Protein AF-0000000080309318 (afdb_homodimer)

Organism: NCBI:txid927083

Solvent-accessible surface area (backbone atoms only — not comparable to full-atom values): 14283 Å² total; per-residue (Å²): 117,85,48,35,71,31,35,45,40,39,73,38,77,46,60,67,62,49,49,49,42,40,40,73,42,70,56,30,40,82,71,44,83,46,74,60,88,92,46,60,55,35,27,30,22,44,81,79,32,85,70,39,32,44,27,48,36,65,71,30,72,90,79,30,56,63,71,58,20,52,52,51,52,50,37,26,52,70,42,60,59,57,60,30,33,32,34,30,80,49,49,64,62,51,48,54,54,23,44,76,60,66,52,59,63,80,36,68,76,41,80,53,97,89,41,41,33,32,27,32,50,51,98,39,21,51,48,36,37,39,33,39,50,116,114,86,47,37,72,31,36,44,40,38,73,37,78,45,59,68,62,49,49,50,42,40,39,72,41,72,56,29,38,81,72,44,82,45,71,60,88,94,42,60,54,34,27,30,22,42,81,77,31,83,70,38,32,44,27,47,34,64,71,30,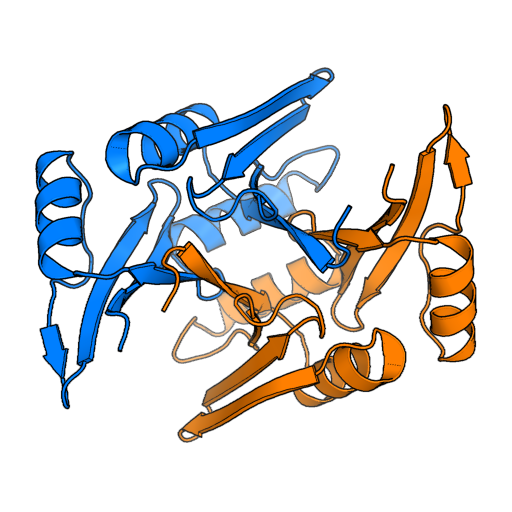72,89,79,29,55,64,72,57,20,52,53,50,52,50,38,28,52,69,43,59,57,57,60,31,34,32,33,31,78,47,47,64,61,51,47,54,53,23,44,75,60,66,52,59,62,80,36,69,76,41,80,55,98,89,39,40,33,33,28,32,48,50,97,39,22,51,49,38,38,40,34,39,52,117

Secondary structure (DSSP, 8-state):
---EEEEEEEE-S-HHHHHHIIIIII--EEEEEEEETTEEEEEEE-TT-TT-EEEEE---TTTS-HHHHHHHHHHHHTT-SPPEEEEES-HHHHHHHHHHTTPPEEEEEEEETTEEEEEEE-TTS-EEEEEE--/---EEEEEEEE-S-HHHHHHIIIIII--EEEEEEEETTEEEEEEE-TT-TT-EEEEE---TTTS-HHHHHHHHHHHHTT-SPPEEEEES-HHHHHHHHHHTTPPEEEEEEEETTEEEEEEE-TTS-EEEEEE--

pLDDT: mean 95.99, std 5.32, range [56.5, 98.88]

Structure (mmCIF, N/CA/C/O backbone):
data_AF-0000000080309318-model_v1
#
loop_
_entity.id
_entity.type
_entity.pdbx_description
1 polymer 'Lactoylglutathione lyase'
#
loop_
_atom_site.group_PDB
_atom_site.id
_atom_site.type_symbol
_atom_site.label_atom_id
_atom_site.label_alt_id
_atom_site.label_comp_id
_atom_site.label_asym_id
_atom_site.label_entity_id
_atom_site.label_seq_id
_atom_site.pdbx_PDB_ins_code
_atom_site.Cartn_x
_atom_site.Cartn_y
_atom_site.Cartn_z
_atom_site.occupancy
_atom_site.B_iso_or_equiv
_atom_site.auth_seq_id
_atom_site.auth_comp_id
_atom_site.auth_asym_id
_atom_site.auth_atom_id
_atom_site.pdbx_PDB_model_num
ATOM 1 N N . MET A 1 1 ? 14.172 -14.273 9.93 1 56.5 1 MET A N 1
ATOM 2 C CA . MET A 1 1 ? 13.547 -13.047 9.453 1 56.5 1 MET A CA 1
ATOM 3 C C . MET A 1 1 ? 12.078 -13.273 9.117 1 56.5 1 MET A C 1
ATOM 5 O O . MET A 1 1 ? 11.688 -14.383 8.742 1 56.5 1 MET A O 1
ATOM 9 N N . SER A 1 2 ? 11.102 -12.469 9.656 1 76.12 2 SER A N 1
ATOM 10 C CA . SER A 1 2 ? 9.664 -12.719 9.617 1 76.12 2 SER A CA 1
ATOM 11 C C . SER A 1 2 ? 9.109 -12.523 8.211 1 76.12 2 SER A C 1
ATOM 13 O O . SER A 1 2 ? 9.508 -11.594 7.5 1 76.12 2 SER A O 1
ATOM 15 N N . GLN A 1 3 ? 8.438 -13.539 7.719 1 90.31 3 GLN A N 1
ATOM 16 C CA . GLN A 1 3 ? 7.797 -13.508 6.41 1 90.31 3 GLN A CA 1
ATOM 17 C C . GLN A 1 3 ? 6.582 -12.586 6.418 1 90.31 3 GLN A C 1
ATOM 19 O O . GLN A 1 3 ? 5.984 -12.352 7.469 1 90.31 3 GLN A O 1
ATOM 24 N N . GLY A 1 4 ? 6.27 -12.023 5.285 1 96.69 4 GLY A N 1
ATOM 25 C CA . GLY A 1 4 ? 5.113 -11.156 5.129 1 96.69 4 GLY A CA 1
ATOM 26 C C . GLY A 1 4 ? 5.344 -10.031 4.141 1 96.69 4 GLY A C 1
ATOM 27 O O . GLY A 1 4 ? 6.352 -10.016 3.426 1 96.69 4 GLY A O 1
ATOM 28 N N . VAL A 1 5 ? 4.387 -9.156 4.062 1 98.12 5 VAL A N 1
ATOM 29 C CA . VAL A 1 5 ? 4.492 -7.961 3.23 1 98.12 5 VAL A CA 1
ATOM 30 C C . VAL A 1 5 ? 5.547 -7.02 3.809 1 98.12 5 VAL A C 1
ATOM 32 O O . VAL A 1 5 ? 5.434 -6.578 4.957 1 98.12 5 VAL A O 1
ATOM 35 N N . GLN A 1 6 ? 6.531 -6.762 3.012 1 97.94 6 GLN A N 1
ATOM 36 C CA . GLN A 1 6 ? 7.641 -5.969 3.533 1 97.94 6 GLN A CA 1
ATOM 37 C C . GLN A 1 6 ? 7.594 -4.543 2.996 1 97.94 6 GLN A C 1
ATOM 39 O O . GLN A 1 6 ? 7.91 -3.592 3.717 1 97.94 6 GLN A O 1
ATOM 44 N N . VAL A 1 7 ? 7.25 -4.391 1.713 1 98.5 7 VAL A N 1
ATOM 45 C CA . VAL A 1 7 ? 7.211 -3.062 1.106 1 98.5 7 VAL A CA 1
ATOM 46 C C . VAL A 1 7 ? 5.902 -2.881 0.344 1 98.5 7 VAL A C 1
ATOM 48 O O . VAL A 1 7 ? 5.496 -3.756 -0.425 1 98.5 7 VAL A O 1
ATOM 51 N N . ILE A 1 8 ? 5.277 -1.826 0.575 1 98.75 8 ILE A N 1
ATOM 52 C CA . ILE A 1 8 ? 4.199 -1.332 -0.271 1 98.75 8 ILE A CA 1
ATOM 53 C C . ILE A 1 8 ? 4.57 0.034 -0.842 1 98.75 8 ILE A C 1
ATOM 55 O O . ILE A 1 8 ? 4.965 0.937 -0.1 1 98.75 8 ILE A O 1
ATOM 59 N N . GLY A 1 9 ? 4.488 0.165 -2.074 1 98.69 9 GLY A N 1
ATOM 60 C CA . GLY A 1 9 ? 4.844 1.42 -2.717 1 98.69 9 GLY A CA 1
ATOM 61 C C . GLY A 1 9 ? 3.689 2.4 -2.795 1 98.69 9 GLY A C 1
ATOM 62 O O . GLY A 1 9 ? 2.543 2 -3.012 1 98.69 9 GLY A O 1
ATOM 63 N N . LEU A 1 10 ? 4.012 3.652 -2.723 1 98.69 10 LEU A N 1
ATOM 64 C CA . LEU A 1 10 ? 3.154 4.789 -3.045 1 98.69 10 LEU A CA 1
ATOM 65 C C . LEU A 1 10 ? 3.748 5.613 -4.184 1 98.69 10 LEU A C 1
ATOM 67 O O . LEU A 1 10 ? 4.961 5.836 -4.227 1 98.69 10 LEU A O 1
ATOM 71 N N . TYR A 1 11 ? 2.889 6.051 -5.043 1 98.81 11 TYR A N 1
ATOM 72 C CA . TYR A 1 11 ? 3.348 7.066 -5.984 1 98.81 11 TYR A CA 1
ATOM 73 C C . TYR A 1 11 ? 3.342 8.445 -5.34 1 98.81 11 TYR A C 1
ATOM 75 O O . TYR A 1 11 ? 2.395 8.812 -4.641 1 98.81 11 TYR A O 1
ATOM 83 N N . VAL A 1 12 ? 4.359 9.164 -5.59 1 98.75 12 VAL A N 1
ATOM 84 C CA . VAL A 1 12 ? 4.492 10.547 -5.141 1 98.75 12 VAL A CA 1
ATOM 85 C C . VAL A 1 12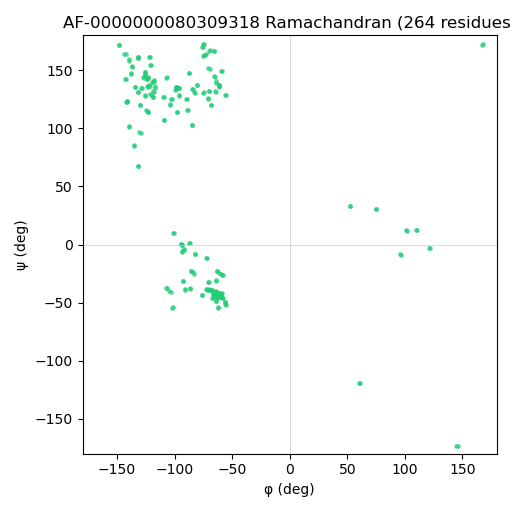 ? 4.945 11.422 -6.305 1 98.75 12 VAL A C 1
ATOM 87 O O . VAL A 1 12 ? 5.449 10.922 -7.312 1 98.75 12 VAL A O 1
ATOM 90 N N . HIS A 1 13 ? 4.742 12.727 -6.152 1 97.88 13 HIS A N 1
ATOM 91 C CA . HIS A 1 13 ? 5.133 13.688 -7.18 1 97.88 13 HIS A CA 1
ATOM 92 C C . HIS A 1 13 ? 6.637 13.914 -7.172 1 97.88 13 HIS A C 1
ATOM 94 O O . HIS A 1 13 ? 7.266 13.977 -8.234 1 97.88 13 HIS A O 1
ATOM 100 N N . ASP A 1 14 ? 7.215 14.055 -6.055 1 98.25 14 ASP A N 1
ATOM 101 C CA . ASP A 1 14 ? 8.625 14.359 -5.816 1 98.25 14 ASP A CA 1
ATOM 102 C C . ASP A 1 14 ? 9.156 13.586 -4.613 1 98.25 14 ASP A C 1
ATOM 104 O O . ASP A 1 14 ? 8.656 13.742 -3.496 1 98.25 14 ASP A O 1
ATOM 108 N N . GLN A 1 15 ? 10.234 12.781 -4.816 1 98.62 15 GLN A N 1
ATOM 109 C CA . GLN A 1 15 ? 10.711 11.883 -3.768 1 98.62 15 GLN A CA 1
ATOM 110 C C . GLN A 1 15 ? 11.352 12.664 -2.621 1 98.62 15 GLN A C 1
ATOM 112 O O . GLN A 1 15 ? 11.172 12.312 -1.452 1 98.62 15 GLN A O 1
ATOM 117 N N . ASP A 1 16 ? 12.078 13.703 -2.951 1 98.69 16 ASP A N 1
ATOM 118 C CA . ASP A 1 16 ? 12.711 14.492 -1.896 1 98.69 16 ASP A CA 1
ATOM 119 C C . ASP A 1 16 ? 11.672 15.188 -1.029 1 98.69 16 ASP A C 1
ATOM 121 O O . ASP A 1 16 ? 11.805 15.234 0.196 1 98.69 16 ASP A O 1
ATOM 125 N N . GLU A 1 17 ? 10.703 15.766 -1.643 1 98.69 17 GLU A N 1
ATOM 126 C CA . GLU A 1 17 ? 9.609 16.406 -0.91 1 98.69 17 GLU A CA 1
ATOM 127 C C . GLU A 1 17 ? 8.875 15.391 -0.026 1 98.69 17 GLU A C 1
ATOM 129 O O . GLU A 1 17 ? 8.586 15.68 1.137 1 98.69 17 GLU A O 1
ATOM 134 N N . ALA A 1 18 ? 8.586 14.234 -0.587 1 98.81 18 A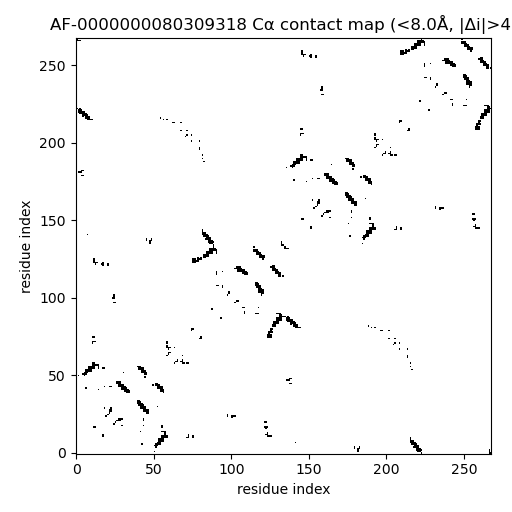LA A N 1
ATOM 135 C CA . ALA A 1 18 ? 7.91 13.188 0.171 1 98.81 18 ALA A CA 1
ATOM 136 C C . ALA A 1 18 ? 8.758 12.727 1.35 1 98.81 18 ALA A C 1
ATOM 138 O O . ALA A 1 18 ? 8.25 12.531 2.455 1 98.81 18 ALA A O 1
ATOM 139 N N . LEU A 1 19 ? 10.031 12.531 1.062 1 98.88 19 LEU A N 1
ATOM 140 C CA . LEU A 1 19 ? 10.953 12.117 2.117 1 98.88 19 LEU A CA 1
ATOM 141 C C . LEU A 1 19 ? 10.93 13.109 3.279 1 98.88 19 LEU A C 1
ATOM 143 O O . LEU A 1 19 ? 10.805 12.711 4.438 1 98.88 19 LEU A O 1
ATOM 147 N N . ALA A 1 20 ? 11.047 14.352 2.979 1 98.81 20 ALA A N 1
ATOM 148 C CA . ALA A 1 20 ? 11.016 15.391 4 1 98.81 20 ALA A CA 1
ATOM 149 C C . ALA A 1 20 ? 9.703 15.367 4.77 1 98.81 20 ALA A C 1
ATOM 151 O O . ALA A 1 20 ? 9.688 15.469 6 1 98.81 20 ALA A O 1
ATOM 152 N N . PHE A 1 21 ? 8.648 15.211 4.09 1 98.88 21 PHE A N 1
ATOM 153 C CA . PHE A 1 21 ? 7.328 15.195 4.707 1 98.88 21 PHE A CA 1
ATOM 154 C C . PHE A 1 21 ? 7.203 14.039 5.688 1 98.88 21 PHE A C 1
ATOM 156 O O . PHE A 1 21 ? 6.848 14.234 6.852 1 98.88 21 PHE A O 1
ATOM 163 N N . TYR A 1 22 ? 7.477 12.82 5.262 1 98.81 22 TYR A N 1
ATOM 164 C CA . TYR A 1 22 ? 7.238 11.633 6.074 1 98.81 22 TYR A CA 1
ATOM 165 C C . TYR A 1 22 ? 8.219 11.555 7.234 1 98.81 22 TYR A C 1
ATOM 167 O O . TYR A 1 22 ? 7.871 11.078 8.32 1 98.81 22 TYR A O 1
ATOM 175 N N . THR A 1 23 ? 9.469 12.062 7.027 1 98.62 23 THR A N 1
ATOM 176 C CA . THR A 1 23 ? 10.453 11.938 8.102 1 98.62 23 THR A CA 1
ATOM 177 C C . THR A 1 23 ? 10.344 13.109 9.07 1 98.62 23 THR A C 1
ATOM 179 O O . THR A 1 23 ? 10.422 12.922 10.289 1 98.62 23 THR A O 1
ATOM 182 N N . GLU A 1 24 ? 10.086 14.305 8.555 1 98.25 24 GLU A N 1
ATOM 183 C CA . GLU A 1 24 ? 10.141 15.492 9.398 1 98.25 24 GLU A CA 1
ATOM 184 C C . GLU A 1 24 ? 8.766 15.82 9.984 1 98.25 24 GLU A C 1
ATOM 186 O O . GLU A 1 24 ? 8.672 16.375 11.078 1 98.25 24 GLU A O 1
ATOM 191 N N . LYS A 1 25 ? 7.738 15.516 9.289 1 98.25 25 LYS A N 1
ATOM 192 C CA . LYS A 1 25 ? 6.418 15.961 9.734 1 98.25 25 LYS A CA 1
ATOM 193 C C . LYS A 1 25 ? 5.605 14.789 10.289 1 98.25 25 LYS A C 1
ATOM 195 O O . LYS A 1 25 ? 4.895 14.945 11.289 1 98.25 25 LYS A O 1
ATOM 200 N N . VAL A 1 26 ? 5.719 13.656 9.719 1 97.56 26 VAL A N 1
ATOM 201 C CA . VAL A 1 26 ? 4.891 12.516 10.117 1 97.56 26 VAL A CA 1
ATOM 202 C C . VAL A 1 26 ? 5.605 11.719 11.203 1 97.56 26 VAL A C 1
ATOM 204 O O . VAL A 1 26 ? 4.965 11.195 12.117 1 97.56 26 VAL A O 1
ATOM 207 N N . GLY A 1 27 ? 6.934 11.586 11.062 1 96.88 27 GLY A N 1
ATOM 208 C CA . GLY A 1 27 ? 7.695 10.914 12.102 1 96.88 27 GLY A CA 1
ATOM 209 C C . GLY A 1 27 ? 8.234 9.562 11.672 1 96.88 27 GLY A C 1
ATOM 210 O O . GLY A 1 27 ? 8.688 8.773 12.508 1 96.88 27 GLY A O 1
ATOM 211 N N . PHE A 1 28 ? 8.203 9.242 10.383 1 98.31 28 PHE A N 1
ATOM 212 C CA . PHE A 1 28 ? 8.844 8.031 9.883 1 98.31 28 PHE A CA 1
ATOM 213 C C . PHE A 1 28 ? 10.352 8.203 9.812 1 98.31 28 PHE A C 1
ATOM 215 O O . PHE A 1 28 ? 10.867 9.305 10.055 1 98.31 28 PHE A O 1
ATOM 222 N N . ARG A 1 29 ? 11.031 7.055 9.57 1 98.5 29 ARG A N 1
ATOM 223 C CA . ARG A 1 29 ? 12.477 7.055 9.367 1 98.5 29 ARG A CA 1
ATOM 224 C C . ARG A 1 29 ? 12.836 6.492 7.996 1 98.5 29 ARG A C 1
ATOM 226 O O . ARG A 1 29 ? 12.117 5.645 7.457 1 98.5 29 ARG A O 1
ATOM 233 N N . VAL A 1 30 ? 14.016 6.934 7.508 1 98.62 30 VAL A N 1
ATOM 234 C CA . VAL A 1 30 ? 14.508 6.355 6.266 1 98.62 30 VAL A CA 1
ATOM 235 C C . VAL A 1 30 ? 14.93 4.906 6.5 1 98.62 30 VAL A C 1
ATOM 237 O O . VAL A 1 30 ? 15.578 4.594 7.5 1 98.62 30 VAL A O 1
ATOM 240 N N . HIS A 1 31 ? 14.523 4.02 5.672 1 98.5 31 HIS A N 1
ATOM 241 C CA . HIS A 1 31 ? 15.031 2.654 5.684 1 98.5 31 HIS A CA 1
ATOM 242 C C . HIS A 1 31 ? 16.047 2.441 4.574 1 98.5 31 HIS A C 1
ATOM 244 O O . HIS A 1 31 ? 17.172 2.006 4.832 1 98.5 31 HIS A O 1
ATOM 250 N N . THR A 1 32 ? 15.742 2.709 3.367 1 98.31 32 THR A N 1
ATOM 251 C CA . THR A 1 32 ? 16.641 2.568 2.219 1 98.31 32 THR A CA 1
ATOM 252 C C . THR A 1 32 ? 16.562 3.801 1.323 1 98.31 32 THR A C 1
ATOM 254 O O . THR A 1 32 ? 15.469 4.324 1.064 1 98.31 32 THR A O 1
ATOM 257 N N . ASP A 1 33 ? 17.688 4.32 0.863 1 98.56 33 ASP A N 1
ATOM 258 C CA . ASP A 1 33 ? 17.828 5.352 -0.157 1 98.56 33 ASP A CA 1
ATOM 259 C C . ASP A 1 33 ? 18.922 4.988 -1.156 1 98.56 33 ASP A C 1
ATOM 261 O O . ASP A 1 33 ? 20.078 5.398 -1.001 1 98.56 33 ASP A O 1
ATOM 265 N N . ALA A 1 34 ? 18.484 4.199 -2.156 1 97.94 34 ALA A N 1
ATOM 266 C CA . ALA A 1 34 ? 19.422 3.684 -3.15 1 97.94 34 ALA A CA 1
ATOM 267 C C . ALA A 1 34 ? 19.078 4.195 -4.547 1 97.94 34 ALA A C 1
ATOM 269 O O . ALA A 1 34 ? 17.906 4.281 -4.91 1 97.94 34 ALA A O 1
ATOM 270 N N . ARG A 1 35 ? 20.141 4.492 -5.312 1 95.62 35 ARG A N 1
ATOM 271 C CA . ARG A 1 35 ? 19.938 5.02 -6.66 1 95.62 35 ARG A CA 1
ATOM 272 C C . ARG A 1 35 ? 20.609 4.133 -7.699 1 95.62 35 ARG A C 1
ATOM 274 O O . ARG A 1 35 ? 21.703 3.598 -7.457 1 95.62 35 ARG A O 1
ATOM 281 N N . ASN A 1 36 ? 19.969 3.916 -8.688 1 91.81 36 ASN A N 1
ATOM 282 C CA . ASN A 1 36 ? 20.5 3.287 -9.898 1 91.81 36 ASN A CA 1
ATOM 283 C C . ASN A 1 36 ? 20.141 4.09 -11.148 1 91.81 36 ASN A C 1
ATOM 285 O O . ASN A 1 36 ? 19.078 3.861 -11.75 1 91.81 36 ASN A O 1
ATOM 289 N N . GLY A 1 37 ? 21.125 4.973 -11.609 1 90.62 37 GLY A N 1
ATOM 290 C CA . GLY A 1 37 ? 20.781 5.914 -12.664 1 90.62 37 GLY A CA 1
ATOM 291 C C . GLY A 1 37 ? 19.672 6.863 -12.281 1 90.62 37 GLY A C 1
ATOM 292 O O . GLY A 1 37 ? 19.75 7.531 -11.242 1 90.62 37 GLY A O 1
ATOM 293 N N . ASN A 1 38 ? 18.562 6.797 -13.039 1 88.25 38 ASN A N 1
ATOM 294 C CA . ASN A 1 38 ? 17.453 7.703 -12.781 1 88.25 38 ASN A CA 1
ATOM 295 C C . ASN A 1 38 ? 16.406 7.07 -11.867 1 88.25 38 ASN A C 1
ATOM 297 O O . ASN A 1 38 ? 15.406 7.703 -11.523 1 88.25 38 ASN A O 1
ATOM 301 N N . TYR A 1 39 ? 16.719 5.875 -11.516 1 93.31 39 TYR A N 1
ATOM 302 C CA . TYR A 1 39 ? 15.773 5.191 -10.625 1 93.31 39 TYR A CA 1
ATOM 303 C C . TYR A 1 39 ? 16.234 5.285 -9.172 1 93.31 39 TYR A C 1
ATOM 305 O O . TYR A 1 39 ? 17.422 5.148 -8.883 1 93.31 39 TYR A O 1
ATOM 313 N N . ARG A 1 40 ? 15.297 5.605 -8.266 1 97.19 40 ARG A N 1
ATOM 314 C CA . ARG A 1 40 ? 15.562 5.699 -6.832 1 97.19 40 ARG A CA 1
ATOM 315 C C . ARG A 1 40 ? 14.633 4.789 -6.039 1 97.19 40 ARG A C 1
ATOM 317 O O . ARG A 1 40 ? 13.406 4.941 -6.098 1 97.19 40 ARG A O 1
ATOM 324 N N . TRP A 1 41 ? 15.266 3.785 -5.398 1 98.25 41 TRP A N 1
ATOM 325 C CA . TRP A 1 41 ? 14.57 2.994 -4.387 1 98.25 41 TRP A CA 1
ATOM 326 C C . TRP A 1 41 ? 14.625 3.682 -3.025 1 98.25 41 TRP A C 1
ATOM 328 O O . TRP A 1 41 ? 15.656 3.658 -2.35 1 98.25 41 TRP A O 1
ATOM 338 N N . LEU A 1 42 ? 13.531 4.293 -2.65 1 98.81 42 LEU A N 1
ATOM 339 C CA . LEU A 1 42 ? 13.43 5.078 -1.425 1 98.81 42 LEU A CA 1
ATOM 340 C C . LEU A 1 42 ? 12.305 4.551 -0.539 1 98.81 42 LEU A C 1
ATOM 342 O O . LEU A 1 42 ? 11.133 4.578 -0.929 1 98.81 42 LEU A O 1
ATOM 346 N N . THR A 1 43 ? 12.648 4.027 0.613 1 98.81 43 THR A N 1
ATOM 347 C CA . THR A 1 43 ? 11.625 3.545 1.528 1 98.81 43 THR A CA 1
ATOM 348 C C . THR A 1 43 ? 11.781 4.184 2.904 1 98.81 43 THR A C 1
ATOM 350 O O . THR A 1 43 ? 12.891 4.523 3.314 1 98.81 43 THR A O 1
ATOM 353 N N . VAL A 1 44 ? 10.641 4.414 3.559 1 98.88 44 VAL A N 1
ATOM 354 C CA . VAL A 1 44 ? 10.578 4.895 4.934 1 98.88 44 VAL A CA 1
ATOM 355 C C . VAL A 1 44 ? 9.812 3.896 5.797 1 98.88 44 VAL A C 1
ATOM 357 O O . VAL A 1 44 ? 9.102 3.035 5.277 1 98.88 44 VAL A O 1
ATOM 360 N N . GLN A 1 45 ? 9.961 3.959 7.039 1 98.25 45 GLN A N 1
ATOM 361 C CA . GLN A 1 45 ? 9.289 3.029 7.941 1 98.25 45 GLN A CA 1
ATOM 362 C C . GLN A 1 45 ? 8.859 3.727 9.227 1 98.25 45 GLN A C 1
ATOM 364 O O . GLN A 1 45 ? 9.523 4.656 9.688 1 98.25 45 GLN A O 1
ATOM 369 N N . HIS A 1 46 ? 7.684 3.326 9.719 1 97.62 46 HIS A N 1
ATOM 370 C CA . HIS A 1 46 ? 7.297 3.73 11.062 1 97.62 46 HIS A CA 1
ATOM 371 C C . HIS A 1 46 ? 8.281 3.199 12.102 1 97.62 46 HIS A C 1
ATOM 373 O O . HIS A 1 46 ? 8.664 2.031 12.055 1 97.62 46 HIS A O 1
ATOM 379 N N . PRO A 1 47 ? 8.672 4 13.062 1 95.81 47 PRO A N 1
ATOM 380 C CA . PRO A 1 47 ? 9.703 3.574 14.008 1 95.81 47 PRO A CA 1
ATOM 381 C C . PRO A 1 47 ? 9.312 2.311 14.773 1 95.81 47 PRO A C 1
ATOM 383 O O . PRO A 1 47 ? 10.188 1.53 15.164 1 95.81 47 PRO A O 1
ATOM 386 N N . ASP A 1 48 ? 8.062 2.053 14.945 1 93.81 48 ASP A N 1
ATOM 387 C CA . ASP A 1 48 ? 7.598 0.907 15.727 1 93.81 48 ASP A CA 1
ATOM 388 C C . ASP A 1 48 ? 7.188 -0.248 14.812 1 93.81 48 ASP A C 1
ATOM 390 O O . ASP A 1 48 ? 6.547 -1.201 15.266 1 93.81 48 ASP A O 1
ATOM 394 N N . GLN A 1 49 ? 7.488 -0.142 13.531 1 94.19 49 GLN A N 1
ATOM 395 C CA . GLN A 1 49 ? 7.18 -1.166 12.539 1 94.19 49 GLN A CA 1
ATOM 396 C C . GLN A 1 49 ? 8.398 -1.479 11.672 1 94.19 49 GLN A C 1
ATOM 398 O O . GLN A 1 49 ? 8.383 -1.264 10.461 1 94.19 49 GLN A O 1
ATOM 403 N N . PRO A 1 50 ? 9.383 -2.057 12.242 1 90.5 50 PRO A N 1
ATOM 404 C CA . PRO A 1 50 ? 10.641 -2.207 11.516 1 90.5 50 PRO A CA 1
ATOM 405 C C . PRO A 1 50 ? 10.562 -3.256 10.406 1 90.5 50 PRO A C 1
ATOM 407 O O . PRO A 1 50 ? 11.438 -3.312 9.539 1 90.5 50 PRO A O 1
ATOM 410 N N . SER A 1 51 ? 9.516 -4.043 10.383 1 92 51 SER A N 1
ATOM 411 C CA . SER A 1 51 ? 9.438 -5.102 9.383 1 92 51 SER A CA 1
ATOM 412 C C . SER A 1 51 ? 8.68 -4.637 8.141 1 92 51 SER A C 1
ATOM 414 O O . SER A 1 51 ? 8.586 -5.367 7.152 1 92 51 SER A O 1
ATOM 416 N N . PHE A 1 52 ? 8.094 -3.412 8.188 1 96.44 52 PHE A N 1
ATOM 417 C CA . PHE A 1 52 ? 7.285 -2.889 7.09 1 96.44 52 PHE A CA 1
ATOM 418 C C . PHE A 1 52 ? 7.832 -1.554 6.602 1 96.44 52 PHE A C 1
ATOM 420 O O . PHE A 1 52 ? 8.227 -0.708 7.406 1 96.44 52 PHE A O 1
ATOM 427 N N . GLN A 1 53 ? 7.891 -1.425 5.289 1 98.25 53 GLN A N 1
ATOM 428 C CA . GLN A 1 53 ? 8.383 -0.207 4.656 1 98.25 53 GLN A CA 1
ATOM 429 C C . GLN A 1 53 ? 7.352 0.372 3.695 1 98.25 53 GLN A C 1
ATOM 431 O O . GLN A 1 53 ? 6.656 -0.372 3.002 1 98.25 53 GLN A O 1
ATOM 436 N N . LEU A 1 54 ? 7.316 1.663 3.711 1 98.81 54 LEU A N 1
ATOM 437 C CA . LEU A 1 54 ? 6.582 2.418 2.703 1 98.81 54 LEU A CA 1
ATOM 438 C C . LEU A 1 54 ? 7.52 2.918 1.607 1 98.81 54 LEU A C 1
ATOM 440 O O . LEU A 1 54 ? 8.438 3.693 1.876 1 98.81 54 LEU A O 1
ATOM 444 N N . GLY A 1 55 ? 7.359 2.449 0.451 1 98.88 55 GLY A N 1
ATOM 445 C CA . GLY A 1 55 ? 8.156 2.91 -0.675 1 98.88 55 GLY A CA 1
ATOM 446 C C . GLY A 1 55 ? 7.602 4.164 -1.325 1 98.88 55 GLY A C 1
ATOM 447 O O . GLY A 1 55 ? 6.398 4.258 -1.582 1 98.88 55 GLY A O 1
ATOM 448 N N . LEU A 1 56 ? 8.422 5.125 -1.598 1 98.88 56 LEU A N 1
ATOM 449 C CA . LEU A 1 56 ? 8.062 6.395 -2.225 1 98.88 56 LEU A CA 1
ATOM 450 C C . LEU A 1 56 ? 8.609 6.469 -3.648 1 98.88 56 LEU A C 1
ATOM 452 O O . LEU A 1 56 ? 9.797 6.695 -3.852 1 98.88 56 LEU A O 1
ATOM 456 N N . PHE A 1 57 ? 7.707 6.352 -4.645 1 98.5 57 PHE A N 1
ATOM 457 C CA . PHE A 1 57 ? 8.164 6.188 -6.023 1 98.5 57 PHE A CA 1
ATOM 458 C C . PHE A 1 57 ? 7.547 7.25 -6.926 1 98.5 57 PHE A C 1
ATOM 460 O O . PHE A 1 57 ? 6.43 7.711 -6.68 1 98.5 57 PHE A O 1
ATOM 467 N N . VAL A 1 58 ? 8.258 7.637 -7.922 1 97.94 58 VAL A N 1
ATOM 468 C CA . VAL A 1 58 ? 7.75 8.523 -8.961 1 97.94 58 VAL A CA 1
ATOM 469 C C . VAL A 1 58 ? 7.445 7.719 -10.227 1 97.94 58 VAL A C 1
ATOM 471 O O . VAL A 1 58 ? 8.312 7.008 -10.734 1 97.94 58 VAL A O 1
ATOM 474 N N . PRO A 1 59 ? 6.168 7.777 -10.648 1 97.38 59 PRO A N 1
ATOM 475 C CA . PRO A 1 59 ? 5.902 7.07 -11.906 1 97.38 59 PRO A CA 1
ATOM 476 C C . PRO A 1 59 ? 6.641 7.68 -13.094 1 97.38 59 PRO A C 1
ATOM 478 O O . PRO A 1 59 ? 6.727 8.906 -13.211 1 97.38 59 PRO A O 1
ATOM 481 N N . GLY A 1 60 ? 7.16 6.863 -13.945 1 95.31 60 GLY A N 1
ATOM 482 C CA . GLY A 1 60 ? 7.848 7.324 -15.148 1 95.31 60 GLY A CA 1
ATOM 483 C C . GLY A 1 60 ? 8.625 6.227 -15.844 1 95.31 60 GLY A C 1
ATOM 484 O O . GLY A 1 60 ? 8.695 5.098 -15.359 1 95.31 60 GLY A O 1
ATOM 485 N N . PRO A 1 61 ? 9.164 6.523 -17.062 1 91.75 61 PRO A N 1
ATOM 486 C CA . PRO A 1 61 ? 10 5.535 -17.75 1 91.75 61 PRO A CA 1
ATOM 487 C C . PRO A 1 61 ? 11.227 5.137 -16.938 1 91.75 61 PRO A C 1
ATOM 489 O O . PRO A 1 61 ? 11.781 5.961 -16.203 1 91.75 61 PRO A O 1
ATOM 492 N N . PRO A 1 62 ? 11.688 3.891 -17.109 1 90.19 62 PRO A N 1
ATOM 493 C CA . PRO A 1 62 ? 11.148 2.865 -18 1 90.19 62 PRO A CA 1
ATOM 494 C C . PRO A 1 62 ? 10.031 2.049 -17.359 1 90.19 62 PRO A C 1
ATOM 496 O O . PRO A 1 62 ? 9.445 1.179 -18 1 90.19 62 PRO A O 1
ATOM 499 N N . THR A 1 63 ? 9.641 2.312 -16.156 1 90.38 63 THR A N 1
ATOM 500 C CA . THR A 1 63 ? 8.664 1.502 -15.438 1 90.38 63 THR A CA 1
ATOM 501 C C . THR A 1 63 ? 7.289 1.616 -16.078 1 90.38 63 THR A C 1
ATOM 503 O O . THR A 1 63 ? 6.59 0.614 -16.25 1 90.38 63 THR A O 1
ATOM 506 N N . VAL A 1 64 ? 6.918 2.826 -16.375 1 95.5 64 VAL A N 1
ATOM 507 C CA . VAL A 1 64 ? 5.695 3.09 -17.125 1 95.5 64 VAL A CA 1
ATOM 508 C C . VAL A 1 64 ? 5.961 4.16 -18.188 1 95.5 64 VAL A C 1
ATOM 510 O O . VAL A 1 64 ? 6.867 4.984 -18.031 1 95.5 64 VAL A O 1
ATOM 513 N N . ASP A 1 65 ? 5.219 4.172 -19.297 1 96.19 65 ASP A N 1
ATOM 514 C CA . ASP A 1 65 ? 5.402 5.203 -20.312 1 96.19 65 ASP A CA 1
ATOM 515 C C . ASP A 1 65 ? 4.926 6.562 -19.797 1 96.19 65 ASP A C 1
ATOM 517 O O . ASP A 1 65 ? 4.254 6.648 -18.781 1 96.19 65 ASP A O 1
ATOM 521 N N . GLU A 1 66 ? 5.254 7.605 -20.484 1 96.44 66 GLU A N 1
ATOM 522 C CA . GLU A 1 66 ? 5.02 8.977 -20.047 1 96.44 66 GLU A CA 1
ATOM 523 C C . GLU A 1 66 ? 3.525 9.266 -19.922 1 96.44 66 GLU A C 1
ATOM 525 O O . GLU A 1 66 ? 3.096 9.977 -19.016 1 96.44 66 GLU A O 1
ATOM 530 N N . ALA A 1 67 ? 2.756 8.789 -20.859 1 96.5 67 ALA A N 1
ATOM 531 C CA . ALA A 1 67 ? 1.314 9.023 -20.812 1 96.5 67 ALA A CA 1
ATOM 532 C C . ALA A 1 67 ? 0.691 8.398 -19.578 1 96.5 67 ALA A C 1
ATOM 534 O O . ALA A 1 67 ? -0.116 9.031 -18.891 1 96.5 67 ALA A O 1
ATOM 535 N N . THR A 1 68 ? 1.085 7.203 -19.25 1 97.06 68 THR A N 1
ATOM 536 C CA . THR A 1 68 ? 0.615 6.523 -18.047 1 97.06 68 THR A CA 1
ATOM 537 C C . THR A 1 68 ? 1.1 7.242 -16.781 1 97.06 68 THR A C 1
ATOM 539 O O . THR A 1 68 ? 0.342 7.41 -15.828 1 97.06 68 THR A O 1
ATOM 542 N N . ALA A 1 69 ? 2.328 7.66 -16.844 1 97.44 69 ALA A N 1
ATOM 543 C CA . ALA A 1 69 ? 2.898 8.391 -15.711 1 97.44 69 ALA A CA 1
ATOM 544 C C . ALA A 1 69 ? 2.09 9.648 -15.406 1 97.44 69 ALA A C 1
ATOM 546 O O . ALA A 1 69 ? 1.787 9.93 -14.242 1 97.44 69 ALA A O 1
ATOM 547 N N . GLN A 1 70 ? 1.764 10.383 -16.422 1 97.44 70 GLN A N 1
ATOM 548 C CA . GLN A 1 70 ? 0.988 11.609 -16.234 1 97.44 70 GLN A CA 1
ATOM 549 C C . GLN A 1 70 ? -0.382 11.305 -15.641 1 97.44 70 GLN A C 1
ATOM 551 O O . GLN A 1 70 ? -0.843 12.016 -14.742 1 97.44 70 GLN A O 1
ATOM 556 N N . THR A 1 71 ? -0.964 10.273 -16.125 1 97.06 71 THR A N 1
ATOM 557 C CA . THR A 1 71 ? -2.268 9.852 -15.617 1 97.06 71 THR A CA 1
ATOM 558 C C . THR A 1 71 ? -2.186 9.484 -14.141 1 97.06 71 THR A C 1
ATOM 560 O O . THR A 1 71 ? -3.053 9.867 -13.352 1 97.06 71 THR A O 1
ATOM 563 N N . LEU A 1 72 ? -1.187 8.789 -13.766 1 98.25 72 LEU A N 1
ATOM 564 C CA . LEU A 1 72 ? -0.994 8.375 -12.375 1 98.25 72 LEU A CA 1
ATOM 565 C C . LEU A 1 72 ? -0.7 9.578 -11.484 1 98.25 72 LEU A C 1
ATOM 567 O O . LEU A 1 72 ? -1.227 9.68 -10.375 1 98.25 72 LEU A O 1
ATOM 571 N N . ARG A 1 73 ? 0.071 10.508 -11.969 1 98.06 73 ARG A N 1
ATOM 572 C CA . ARG A 1 73 ? 0.338 11.727 -11.211 1 98.06 73 ARG A CA 1
ATOM 573 C C . ARG A 1 73 ? -0.949 12.5 -10.953 1 98.06 73 ARG A C 1
ATOM 575 O O . ARG A 1 73 ? -1.154 13.023 -9.852 1 98.06 73 ARG A O 1
ATOM 582 N N . GLU A 1 74 ? -1.767 12.562 -11.93 1 97.94 74 GLU A N 1
ATOM 583 C CA . GLU A 1 74 ? -3.039 13.266 -11.789 1 97.94 74 GLU A CA 1
ATOM 584 C C . GLU A 1 74 ? -3.957 12.547 -10.805 1 97.94 74 GLU A C 1
ATOM 586 O O . GLU A 1 74 ? -4.648 13.195 -10.008 1 97.94 74 GLU A O 1
ATOM 591 N N . ALA A 1 75 ? -4.027 11.25 -10.875 1 98.06 75 ALA A N 1
ATOM 592 C CA . ALA A 1 75 ? -4.84 10.477 -9.945 1 98.06 75 ALA A CA 1
ATOM 593 C C . ALA A 1 75 ? -4.383 10.703 -8.5 1 98.06 75 ALA A C 1
ATOM 595 O O . ALA A 1 75 ? -5.207 10.875 -7.602 1 98.06 75 ALA A O 1
ATOM 596 N N . VAL A 1 76 ? -3.057 10.727 -8.281 1 98.25 76 VAL A N 1
ATOM 597 C CA . VAL A 1 76 ? -2.498 10.977 -6.957 1 98.25 76 VAL A CA 1
ATOM 598 C C . VAL A 1 76 ? -2.887 12.383 -6.488 1 98.25 76 VAL A C 1
ATOM 600 O O . VAL A 1 76 ? -3.369 12.555 -5.367 1 98.25 76 VAL A O 1
ATOM 603 N N . ALA A 1 77 ? -2.754 13.344 -7.371 1 97.62 77 ALA A N 1
ATOM 604 C CA . ALA A 1 77 ? -3.027 14.742 -7.031 1 97.62 77 ALA A CA 1
ATOM 605 C C . ALA A 1 77 ? -4.496 14.938 -6.664 1 97.62 77 ALA A C 1
ATOM 607 O O . ALA A 1 77 ? -4.82 15.758 -5.801 1 97.62 77 ALA A O 1
ATOM 608 N N . LYS A 1 78 ? -5.328 14.188 -7.242 1 96.38 78 LYS A N 1
ATOM 609 C CA . LYS A 1 78 ? -6.766 14.289 -7.008 1 96.38 78 LYS A CA 1
ATOM 610 C C . LYS A 1 78 ? -7.168 13.547 -5.738 1 96.38 78 LYS A C 1
ATOM 612 O O . LYS A 1 78 ? -8.328 13.594 -5.328 1 96.38 78 LYS A O 1
ATOM 617 N N . GLY A 1 79 ? -6.242 12.812 -5.156 1 97.19 79 GLY A N 1
ATOM 618 C CA . GLY A 1 79 ? -6.566 11.992 -4 1 97.19 79 GLY A CA 1
ATOM 619 C C . GLY A 1 79 ? -7.34 10.734 -4.355 1 97.19 79 GLY A C 1
ATOM 620 O O . GLY A 1 79 ? -8.164 10.258 -3.57 1 97.19 79 GLY A O 1
ATOM 621 N N . ALA A 1 80 ? -7.113 10.234 -5.496 1 98 80 ALA A N 1
ATOM 622 C CA . ALA A 1 80 ? -7.938 9.148 -6.012 1 98 80 ALA A CA 1
ATOM 623 C C . ALA A 1 80 ? -7.348 7.785 -5.645 1 98 80 ALA A C 1
ATOM 625 O O . ALA A 1 80 ? -7.949 6.746 -5.922 1 98 80 ALA A O 1
ATOM 626 N N . MET A 1 81 ? -6.176 7.793 -5.031 1 98.12 81 MET A N 1
ATOM 627 C CA . MET A 1 81 ? -5.523 6.531 -4.699 1 98.12 81 MET A CA 1
ATOM 628 C C . MET A 1 81 ? -6.23 5.84 -3.537 1 98.12 81 MET A C 1
ATOM 630 O O . MET A 1 81 ? -7.02 6.465 -2.828 1 98.12 81 MET A O 1
ATOM 634 N N . PRO A 1 82 ? -5.973 4.539 -3.326 1 97.81 82 PRO A N 1
ATOM 635 C CA . PRO A 1 82 ? -6.703 3.797 -2.299 1 97.81 82 PRO A CA 1
ATOM 636 C C . PRO A 1 82 ? -6.398 4.289 -0.885 1 97.81 82 PRO A C 1
ATOM 638 O O . PRO A 1 82 ? -5.41 4.996 -0.674 1 97.81 82 PRO A O 1
ATOM 641 N N . PRO A 1 83 ? -7.242 3.836 0.017 1 97.12 83 PRO A N 1
ATOM 642 C CA . PRO A 1 83 ? -7.129 4.312 1.396 1 97.12 83 PRO A CA 1
ATOM 643 C C . PRO A 1 83 ? -5.828 3.879 2.068 1 97.12 83 PRO A C 1
ATOM 645 O O . PRO A 1 83 ? -5.34 2.773 1.819 1 97.12 83 PRO A O 1
ATOM 648 N N . LEU A 1 84 ? -5.293 4.734 2.904 1 98.56 84 LEU A N 1
ATOM 649 C CA . LEU A 1 84 ? -4.207 4.484 3.844 1 98.56 84 LEU A CA 1
ATOM 650 C C . LEU A 1 84 ? -4.648 4.77 5.273 1 98.56 84 LEU A C 1
ATOM 652 O O . LEU A 1 84 ? -5.211 5.832 5.559 1 98.56 84 LEU A O 1
ATOM 656 N N . VAL A 1 85 ? -4.406 3.828 6.141 1 98.5 85 VAL A N 1
ATOM 657 C CA . VAL A 1 85 ? -4.852 4 7.52 1 98.5 85 VAL A CA 1
ATOM 658 C C . VAL A 1 85 ? -3.674 3.807 8.469 1 98.5 85 VAL A C 1
ATOM 660 O O . VAL A 1 85 ? -2.955 2.807 8.383 1 98.5 85 VAL A O 1
ATOM 663 N N . MET A 1 86 ? -3.502 4.711 9.297 1 98.12 86 MET A N 1
ATOM 664 C CA . MET A 1 86 ? -2.514 4.641 10.367 1 98.12 86 MET A CA 1
ATOM 665 C C . MET A 1 86 ? -3.189 4.715 11.734 1 98.12 86 MET A C 1
ATOM 667 O O . MET A 1 86 ? -4.062 5.555 11.953 1 98.12 86 MET A O 1
ATOM 671 N N . VAL A 1 87 ? -2.789 3.801 12.586 1 97.12 87 VAL A N 1
ATOM 672 C CA . VAL A 1 87 ? -3.305 3.779 13.945 1 97.12 87 VAL A CA 1
ATOM 673 C C . VAL A 1 87 ? -2.293 4.418 14.898 1 97.12 87 VAL A C 1
ATOM 675 O O . VAL A 1 87 ? -1.094 4.137 14.812 1 97.12 87 VAL A O 1
ATOM 678 N N . VAL A 1 88 ? -2.799 5.285 15.742 1 96.75 88 VAL A N 1
ATOM 679 C CA . VAL A 1 88 ? -1.948 5.949 16.719 1 96.75 88 VAL A CA 1
ATOM 680 C C . VAL A 1 88 ? -2.59 5.863 18.109 1 96.75 88 VAL A C 1
ATOM 682 O O . VAL A 1 88 ? -3.793 5.617 18.219 1 96.75 88 VAL A O 1
ATOM 685 N N . ASP A 1 89 ? -1.822 6.051 19.156 1 94.56 89 ASP A N 1
ATOM 686 C CA . ASP A 1 89 ? -2.309 5.945 20.531 1 94.56 89 ASP A CA 1
ATOM 687 C C . ASP A 1 89 ? -3.189 7.141 20.891 1 94.56 89 ASP A C 1
ATOM 689 O O . ASP A 1 89 ? -4.152 7.004 21.641 1 94.56 89 ASP A O 1
ATOM 693 N N . ASP A 1 90 ? -2.809 8.297 20.422 1 95.06 90 ASP A N 1
ATOM 694 C CA . ASP A 1 90 ? -3.482 9.555 20.734 1 95.06 90 ASP A CA 1
ATOM 695 C C . ASP A 1 90 ? -3.568 10.453 19.5 1 95.06 90 ASP A C 1
ATOM 697 O O . ASP A 1 90 ? -2.619 11.172 19.172 1 95.06 90 ASP A O 1
ATOM 701 N N . VAL A 1 91 ? -4.785 10.477 18.859 1 97.5 91 VAL A N 1
ATOM 702 C CA . VAL A 1 91 ? -4.977 11.188 17.594 1 97.5 91 VAL A CA 1
ATOM 703 C C . VAL A 1 91 ? -4.777 12.688 17.812 1 97.5 91 VAL A C 1
ATOM 705 O O . VAL A 1 91 ? -4.133 13.359 17.016 1 97.5 91 VAL A O 1
ATOM 708 N N . ARG A 1 92 ? -5.309 13.203 18.906 1 96.94 92 ARG A N 1
ATOM 709 C CA . ARG A 1 92 ? -5.234 14.633 19.156 1 96.94 92 ARG A CA 1
ATOM 710 C C . ARG A 1 92 ? -3.791 15.078 19.359 1 96.94 92 ARG A C 1
ATOM 712 O O . ARG A 1 92 ? -3.377 16.125 18.844 1 96.94 92 ARG A O 1
ATOM 719 N N . ALA A 1 93 ? -3.039 14.289 20.062 1 97.06 93 ALA A N 1
ATOM 720 C CA . ALA A 1 93 ? -1.629 14.617 20.281 1 97.06 93 ALA A CA 1
ATOM 721 C C . ALA A 1 93 ? -0.863 14.602 18.953 1 97.06 93 ALA A C 1
ATOM 723 O O . ALA A 1 93 ? -0.045 15.484 18.688 1 97.06 93 ALA A O 1
ATOM 724 N N . VAL A 1 94 ? -1.12 13.609 18.141 1 97.06 94 VAL A N 1
ATOM 725 C CA . VAL A 1 94 ? -0.455 13.484 16.844 1 97.06 94 VAL A CA 1
ATOM 726 C C . VAL A 1 94 ? -0.88 14.633 15.93 1 97.06 94 VAL A C 1
ATOM 728 O O . VAL A 1 94 ? -0.049 15.219 15.234 1 97.06 94 VAL A O 1
ATOM 731 N N . PHE A 1 95 ? -2.148 14.961 15.945 1 97.81 95 PHE A N 1
ATOM 732 C CA . PHE A 1 95 ? -2.686 16.078 15.188 1 97.81 95 PHE A CA 1
ATOM 733 C C . PHE A 1 95 ? -1.962 17.375 15.555 1 97.81 95 PHE A C 1
ATOM 735 O O . PHE A 1 95 ? -1.462 18.078 14.672 1 97.81 95 PHE A O 1
ATOM 742 N N . ASP A 1 96 ? -1.885 17.641 16.859 1 98.12 96 ASP A N 1
ATOM 743 C CA . ASP A 1 96 ? -1.249 18.875 17.328 1 98.12 96 ASP A CA 1
ATOM 744 C C . ASP A 1 96 ? 0.21 18.938 16.875 1 98.12 96 ASP A C 1
ATOM 746 O O . ASP A 1 96 ? 0.672 19.984 16.391 1 98.12 96 ASP A O 1
ATOM 750 N N . ARG A 1 97 ? 0.867 17.844 17 1 97.88 97 ARG A N 1
ATOM 751 C CA . ARG A 1 97 ? 2.273 17.781 16.609 1 97.88 97 ARG A CA 1
ATOM 752 C C . ARG A 1 97 ? 2.439 18.016 15.109 1 97.88 97 ARG A C 1
ATOM 754 O O . ARG A 1 97 ? 3.281 18.812 14.688 1 97.88 97 ARG A O 1
ATOM 761 N N . MET A 1 98 ? 1.676 17.344 14.336 1 98 98 MET A N 1
ATOM 762 C CA . MET A 1 98 ? 1.796 17.422 12.891 1 98 98 MET A CA 1
ATOM 763 C C . MET A 1 98 ? 1.344 18.781 12.383 1 98 98 MET A C 1
ATOM 765 O O . MET A 1 98 ? 1.934 19.328 11.445 1 98 98 MET A O 1
ATOM 769 N N . LYS A 1 99 ? 0.314 19.312 12.953 1 97.56 99 LYS A N 1
ATOM 770 C CA . LYS A 1 99 ? -0.151 20.641 12.594 1 97.56 99 LYS A CA 1
ATOM 771 C C . LYS A 1 99 ? 0.923 21.703 12.859 1 97.56 99 LYS A C 1
ATOM 773 O O . LYS A 1 99 ? 1.161 22.578 12.031 1 97.56 99 LYS A O 1
ATOM 778 N N . ALA A 1 100 ? 1.548 21.594 13.992 1 97.88 100 ALA A N 1
ATOM 779 C CA . ALA A 1 100 ? 2.617 22.516 14.367 1 97.88 100 ALA A CA 1
ATOM 780 C C . ALA A 1 100 ? 3.773 22.438 13.375 1 97.88 100 ALA A C 1
ATOM 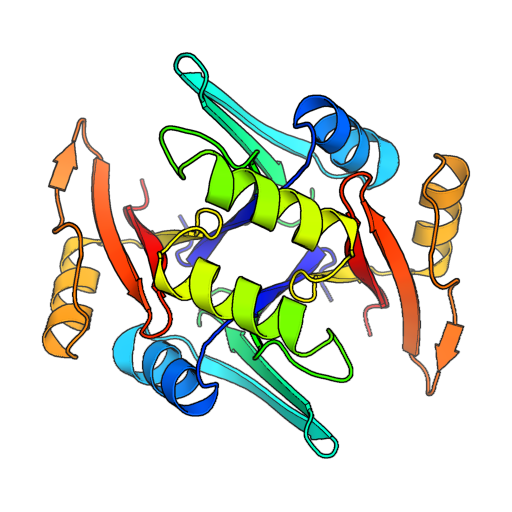782 O O . ALA A 1 100 ? 4.508 23.422 13.195 1 97.88 100 ALA A O 1
ATOM 783 N N . ARG A 1 101 ? 3.871 21.312 12.719 1 97.69 101 ARG A N 1
ATOM 784 C CA . ARG A 1 101 ? 4.941 21.094 11.75 1 97.69 101 ARG A CA 1
ATOM 785 C C . ARG A 1 101 ? 4.488 21.453 10.336 1 97.69 101 ARG A C 1
ATOM 787 O O . ARG A 1 101 ? 5.211 21.219 9.367 1 97.69 101 ARG A O 1
ATOM 794 N N . GLY A 1 102 ? 3.271 21.875 10.219 1 96.5 102 GLY A N 1
ATOM 795 C CA . GLY A 1 102 ? 2.828 22.422 8.953 1 96.5 102 GLY A CA 1
ATOM 796 C C . GLY A 1 102 ? 2.01 21.453 8.125 1 96.5 102 GLY A C 1
ATOM 797 O O . GLY A 1 102 ? 1.751 21.703 6.945 1 96.5 102 GLY A O 1
ATOM 798 N N . VAL A 1 103 ? 1.577 20.344 8.703 1 97.88 103 VAL A N 1
ATOM 799 C CA . VAL A 1 103 ? 0.731 19.391 7.973 1 97.88 103 VAL A CA 1
ATOM 800 C C . VAL A 1 103 ? -0.685 19.953 7.863 1 97.88 103 VAL A C 1
ATOM 802 O O . VAL A 1 103 ? -1.235 20.469 8.836 1 97.88 103 VAL A O 1
ATOM 805 N N . GLU A 1 104 ? -1.173 19.922 6.707 1 95.56 104 GLU A N 1
ATOM 806 C CA . GLU A 1 104 ? -2.559 20.328 6.477 1 95.56 104 GLU A CA 1
ATOM 807 C C . GLU A 1 104 ? -3.506 19.141 6.629 1 95.56 104 GLU A C 1
ATOM 809 O O . GLU A 1 104 ? -3.381 18.141 5.914 1 95.56 104 GLU A O 1
ATOM 814 N N . PHE A 1 105 ? -4.461 19.312 7.469 1 98.06 105 PHE A N 1
ATOM 815 C CA . PHE A 1 105 ? -5.457 18.281 7.703 1 98.06 105 PHE A CA 1
ATOM 816 C C . PHE A 1 105 ? -6.73 18.562 6.91 1 98.06 105 PHE A C 1
ATOM 818 O O . PHE A 1 105 ? -7.18 19.719 6.84 1 98.06 105 PHE A O 1
ATOM 825 N N . THR A 1 106 ? -7.238 17.547 6.297 1 97.75 106 THR A N 1
ATOM 826 C CA . THR A 1 106 ? -8.492 17.656 5.566 1 97.75 106 THR A CA 1
ATOM 827 C C . THR A 1 106 ? -9.68 17.438 6.496 1 97.75 106 THR A C 1
ATOM 829 O O . THR A 1 106 ? -10.812 17.812 6.172 1 97.75 106 THR A O 1
ATOM 832 N N . GLN A 1 107 ? -9.5 16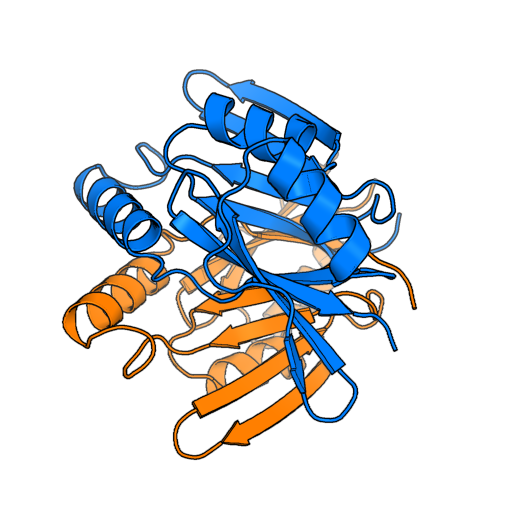.781 7.578 1 97.75 107 GLN A N 1
ATOM 833 C CA . GLN A 1 107 ? -10.453 16.609 8.664 1 97.75 107 GLN A CA 1
ATOM 834 C C . GLN A 1 107 ? -9.758 16.656 10.023 1 97.75 107 GLN A C 1
ATOM 836 O O . GLN A 1 107 ? -8.867 15.844 10.297 1 97.75 107 GLN A O 1
ATOM 841 N N . GLU A 1 108 ? -10.211 17.547 10.836 1 97.62 108 GLU A N 1
ATOM 842 C CA . GLU A 1 108 ? -9.68 17.625 12.188 1 97.62 108 GLU A CA 1
ATOM 843 C C . GLU A 1 108 ? -10.211 16.5 13.055 1 97.62 108 GLU A C 1
ATOM 845 O O . GLU A 1 108 ? -11.18 15.828 12.688 1 97.62 108 GLU A O 1
ATOM 850 N N . PRO A 1 109 ? -9.508 16.25 14.219 1 97.25 109 PRO A N 1
ATOM 851 C CA . PRO A 1 109 ? -9.961 15.148 15.078 1 97.25 109 PRO A CA 1
ATOM 852 C C . PRO A 1 109 ? -11.43 15.281 15.477 1 97.25 109 PRO A C 1
ATOM 854 O O . PRO A 1 109 ? -11.852 16.344 15.922 1 97.25 109 PRO A O 1
ATOM 857 N N . VAL A 1 110 ? -12.086 14.258 15.25 1 94.75 110 VAL A N 1
ATOM 858 C CA . VAL A 1 110 ? -13.492 14.227 15.617 1 94.75 110 VAL A CA 1
ATOM 859 C C . VAL A 1 110 ? -13.781 12.961 16.438 1 94.75 110 VAL A C 1
ATOM 861 O O . VAL A 1 110 ? -13.297 11.875 16.094 1 94.75 110 VAL A O 1
ATOM 864 N N . ALA A 1 111 ? -14.477 13.141 17.453 1 90 111 ALA A N 1
ATOM 865 C CA . ALA A 1 111 ? -14.938 12 18.25 1 90 111 ALA A CA 1
ATOM 866 C C . ALA A 1 111 ? -16.281 11.492 17.734 1 90 111 ALA A C 1
ATOM 868 O O . ALA A 1 111 ? -17.25 12.25 17.656 1 90 111 ALA A O 1
ATOM 869 N N . ARG A 1 112 ? -16.344 10.32 17.25 1 81.75 112 ARG A N 1
ATOM 870 C CA . ARG A 1 112 ? -17.578 9.695 16.812 1 81.75 112 ARG A CA 1
ATOM 871 C C . ARG A 1 112 ? -17.734 8.297 17.406 1 81.75 112 ARG A C 1
ATOM 873 O O . ARG A 1 112 ? -16.906 7.422 17.156 1 81.75 112 ARG A O 1
ATOM 880 N N . PHE A 1 113 ? -18.812 8.102 18.156 1 81.44 113 PHE A N 1
ATOM 881 C CA . PHE A 1 113 ? -19.172 6.801 18.719 1 81.44 113 PHE A CA 1
ATOM 882 C C . PHE A 1 113 ? -18 6.203 19.484 1 81.44 113 PHE A C 1
ATOM 884 O O . PHE A 1 113 ? -17.703 5.012 19.344 1 81.44 113 PHE A O 1
ATOM 891 N N . GLY A 1 114 ? -17.219 7.023 20.094 1 83.38 114 GLY A N 1
ATOM 892 C CA . GLY A 1 114 ? -16.141 6.539 20.953 1 83.38 114 GLY A CA 1
ATOM 893 C C . GLY A 1 114 ? -14.805 6.453 20.266 1 83.38 114 GLY A C 1
ATOM 894 O O . GLY A 1 114 ? -13.805 6.07 20.875 1 83.38 114 GLY A O 1
ATOM 895 N N . SER A 1 115 ? -14.828 6.652 18.984 1 88.06 115 SER A N 1
ATOM 896 C CA . SER A 1 115 ? -13.555 6.652 18.281 1 88.06 115 SER A CA 1
ATOM 897 C C . SER A 1 115 ? -13.156 8.062 17.844 1 88.06 115 SER A C 1
ATOM 899 O O . SER A 1 115 ? -14.016 8.93 17.672 1 88.06 115 SER A O 1
ATOM 901 N N . VAL A 1 116 ? -11.859 8.367 17.906 1 95.56 116 VAL A N 1
ATOM 902 C CA . VAL A 1 116 ? -11.328 9.633 17.422 1 95.56 116 VAL A CA 1
ATOM 903 C C . VAL A 1 116 ? -10.516 9.398 16.141 1 95.56 116 VAL A C 1
ATOM 905 O O . VAL A 1 116 ? -9.664 8.508 16.094 1 95.56 116 VAL A O 1
ATOM 908 N N . ASP A 1 117 ? -10.828 10.117 15.102 1 97.31 117 ASP A N 1
ATOM 909 C CA . ASP A 1 117 ? -10.055 9.992 13.867 1 97.31 117 ASP A CA 1
ATOM 910 C C . ASP A 1 117 ? -9.828 11.352 13.219 1 97.31 117 ASP A C 1
ATOM 912 O O . ASP A 1 117 ? -10.477 12.336 13.586 1 97.31 117 ASP A O 1
ATOM 916 N N . ALA A 1 118 ? -8.883 11.5 12.422 1 98.12 118 ALA A N 1
ATOM 917 C CA . ALA A 1 118 ? -8.508 12.656 11.617 1 98.12 118 ALA A CA 1
ATOM 918 C C . ALA A 1 118 ? -7.992 12.234 10.25 1 98.12 118 ALA A C 1
ATOM 920 O O . ALA A 1 118 ? -7.742 11.055 10.008 1 98.12 118 ALA A O 1
ATOM 921 N N . SER A 1 119 ? -7.938 13.148 9.336 1 98.44 119 SER A N 1
ATOM 922 C CA . SER A 1 119 ? -7.434 12.828 8 1 98.44 119 SER A CA 1
ATOM 923 C C . SER A 1 119 ? -6.516 13.93 7.48 1 98.44 119 SER A C 1
ATOM 925 O O . SER A 1 119 ? -6.715 15.109 7.789 1 98.44 119 SER A O 1
ATOM 927 N N . PHE A 1 120 ? -5.516 13.539 6.703 1 98.44 120 PHE A N 1
ATOM 928 C CA . PHE A 1 120 ? -4.617 14.484 6.039 1 98.44 120 PHE A CA 1
ATOM 929 C C . PHE A 1 120 ? -4.129 13.922 4.711 1 98.44 120 PHE A C 1
ATOM 931 O O . PHE A 1 120 ? -4.41 12.766 4.379 1 98.44 120 PHE A O 1
ATOM 938 N N . ARG A 1 121 ? -3.461 14.758 3.99 1 97.75 121 ARG A N 1
ATOM 939 C CA . ARG A 1 121 ? -2.836 14.359 2.734 1 97.75 121 ARG A CA 1
ATOM 940 C C . ARG A 1 121 ? -1.337 14.633 2.754 1 97.75 121 ARG A C 1
ATOM 942 O O . ARG A 1 121 ? -0.889 15.617 3.344 1 97.75 121 ARG A O 1
ATOM 949 N N . ASP A 1 122 ? -0.621 13.742 2.129 1 98.5 122 ASP A N 1
ATOM 950 C CA . ASP A 1 122 ? 0.776 14.086 1.891 1 98.5 122 ASP A CA 1
ATOM 951 C C . ASP A 1 122 ? 0.904 15.102 0.755 1 98.5 122 ASP A C 1
ATOM 953 O O . ASP A 1 122 ? -0.086 15.438 0.105 1 98.5 122 ASP A O 1
ATOM 957 N N . PRO A 1 123 ? 2.035 15.656 0.462 1 98.06 123 PRO A N 1
ATOM 958 C CA . PRO A 1 123 ? 2.174 16.75 -0.513 1 98.06 123 PRO A CA 1
ATOM 959 C C . PRO A 1 123 ? 1.781 16.312 -1.927 1 98.06 123 PRO A C 1
ATOM 961 O O . PRO A 1 123 ? 1.468 17.172 -2.766 1 98.06 123 PRO A O 1
ATOM 964 N N . SER A 1 124 ? 1.813 15.031 -2.234 1 98.38 124 SER A N 1
ATOM 965 C CA . SER A 1 124 ? 1.484 14.539 -3.566 1 98.38 124 SER A CA 1
ATOM 966 C C . SER A 1 124 ? -0.022 14.375 -3.738 1 98.38 124 SER A C 1
ATOM 968 O O . SER A 1 124 ? -0.518 14.289 -4.863 1 98.38 124 SER A O 1
ATOM 970 N N . GLY A 1 125 ? -0.732 14.203 -2.629 1 97.94 125 GLY A N 1
ATOM 971 C CA . GLY A 1 125 ? -2.174 14.023 -2.693 1 97.94 125 GLY A CA 1
ATOM 972 C C . GLY A 1 125 ? -2.641 12.711 -2.098 1 97.94 125 GLY A C 1
ATOM 973 O O . GLY A 1 125 ? -3.844 12.445 -2.021 1 97.94 125 GLY A O 1
ATOM 974 N N . ASN A 1 126 ? -1.732 11.844 -1.647 1 98.38 126 ASN A N 1
ATOM 975 C CA . ASN A 1 126 ? -2.135 10.609 -0.978 1 98.38 126 ASN A CA 1
ATOM 976 C C . ASN A 1 126 ? -2.865 10.898 0.331 1 98.38 126 ASN A C 1
ATOM 978 O O . ASN A 1 126 ? -2.383 11.672 1.159 1 98.38 126 ASN A O 1
ATOM 982 N N . GLY A 1 127 ? -4.008 10.25 0.514 1 98.12 127 GLY A N 1
ATOM 983 C CA . GLY A 1 127 ? -4.82 10.508 1.693 1 98.12 127 GLY A CA 1
ATOM 984 C C . GLY A 1 127 ? -4.582 9.508 2.812 1 98.12 127 GLY A C 1
ATOM 985 O O . GLY A 1 127 ? -4.508 8.305 2.57 1 98.12 127 GLY A O 1
ATOM 986 N N . TRP A 1 128 ? -4.453 10.016 4.008 1 98.62 128 TRP A N 1
ATOM 987 C CA . TRP A 1 128 ? -4.281 9.211 5.215 1 98.62 128 TRP A CA 1
ATOM 988 C C . TRP A 1 128 ? -5.453 9.406 6.172 1 98.62 128 TRP A C 1
ATOM 990 O O . TRP A 1 128 ? -5.918 10.531 6.371 1 98.62 128 TRP A O 1
ATOM 1000 N N . LYS A 1 129 ? -5.898 8.328 6.703 1 98.19 129 LYS A N 1
ATOM 1001 C CA . LYS A 1 129 ? -6.781 8.352 7.867 1 98.19 129 LYS A CA 1
ATOM 1002 C C . LYS A 1 129 ? -6.023 7.984 9.141 1 98.19 129 LYS A C 1
ATOM 1004 O O . LYS A 1 129 ? -5.324 6.969 9.18 1 98.19 129 LYS A O 1
ATOM 1009 N N . LEU A 1 130 ? -6.098 8.82 10.086 1 97.44 130 LEU A N 1
ATOM 1010 C CA . LEU A 1 130 ? -5.562 8.562 11.422 1 97.44 130 LEU A CA 1
ATOM 1011 C C . LEU A 1 130 ? -6.652 8.055 12.352 1 97.44 130 LEU A C 1
ATOM 1013 O O . LEU A 1 130 ? -7.719 8.656 12.461 1 97.44 130 LEU A O 1
ATOM 1017 N N . VAL A 1 131 ? -6.309 6.957 12.977 1 96.75 131 VAL A N 1
ATOM 1018 C CA . VAL A 1 131 ? -7.297 6.367 13.875 1 96.75 131 VAL A CA 1
ATOM 1019 C C . VAL A 1 131 ? -6.668 6.129 15.25 1 96.75 131 VAL A C 1
ATOM 1021 O O . VAL A 1 131 ? -5.508 5.723 15.344 1 96.75 131 VAL A O 1
ATOM 1024 N N . GLN A 1 132 ? -7.504 6.328 16.266 1 95.5 132 GLN A N 1
ATOM 1025 C CA . GLN A 1 132 ? -7.039 6.121 17.641 1 95.5 132 GLN A CA 1
ATOM 1026 C C . GLN A 1 132 ? -7.121 4.648 18.031 1 95.5 132 GLN A C 1
ATOM 1028 O O . GLN A 1 132 ? -8.148 4.004 17.828 1 95.5 132 GLN A O 1
ATOM 1033 N N . ALA A 1 133 ? -6.02 4.172 18.578 1 86.88 133 ALA A N 1
ATOM 1034 C CA . ALA A 1 133 ? -5.992 2.795 19.062 1 86.88 133 ALA A CA 1
ATOM 1035 C C . ALA A 1 133 ? -7.008 2.588 20.172 1 86.88 133 ALA A C 1
ATOM 1037 O O . ALA A 1 133 ? -7.227 3.484 21 1 86.88 133 ALA A O 1
ATOM 1038 N N . ARG A 1 134 ? -7.73 1.468 20.141 1 76.12 134 ARG A N 1
ATOM 1039 C CA . ARG A 1 134 ? -8.648 1.16 21.234 1 76.12 134 ARG A CA 1
ATOM 1040 C C . ARG A 1 134 ? -7.945 0.371 22.328 1 76.12 134 ARG A C 1
ATOM 1042 O O . ARG A 1 134 ? -7 -0.373 22.062 1 76.12 134 ARG A O 1
ATOM 1049 N N . MET B 1 1 ? -2.492 -1.626 21.891 1 56.72 1 MET B N 1
ATOM 1050 C CA . MET B 1 1 ? -2.484 -1.896 20.453 1 56.72 1 MET B CA 1
ATOM 1051 C C . MET B 1 1 ? -1.376 -1.112 19.766 1 56.72 1 MET B C 1
ATOM 1053 O O . MET B 1 1 ? -0.992 -0.034 20.219 1 56.72 1 MET B O 1
ATOM 1057 N N . SER B 1 2 ? -0.47 -1.763 18.938 1 76.25 2 SER B N 1
ATOM 1058 C CA . SER B 1 2 ? 0.754 -1.185 18.391 1 76.25 2 SER B CA 1
ATOM 1059 C C . SER B 1 2 ? 0.444 -0.145 17.312 1 76.25 2 SER B C 1
ATOM 1061 O O . SER B 1 2 ? -0.471 -0.33 16.516 1 76.25 2 SER B O 1
ATOM 1063 N N . GLN B 1 3 ? 0.988 1.035 17.484 1 90.31 3 GLN B N 1
ATOM 1064 C CA . GLN B 1 3 ? 0.841 2.125 16.531 1 90.31 3 GLN B CA 1
ATOM 1065 C C . GLN B 1 3 ? 1.605 1.828 15.242 1 90.31 3 GLN B C 1
ATOM 1067 O O . GLN B 1 3 ? 2.578 1.07 15.25 1 90.31 3 GLN B O 1
ATOM 1072 N N . GLY B 1 4 ? 1.134 2.367 14.156 1 96.69 4 GLY B N 1
ATOM 1073 C CA . GLY B 1 4 ? 1.773 2.209 12.859 1 96.69 4 GLY B CA 1
ATOM 1074 C C . GLY B 1 4 ? 0.783 2.121 11.711 1 96.69 4 GLY B C 1
ATOM 1075 O O . GLY B 1 4 ? -0.409 2.377 11.891 1 96.69 4 GLY B O 1
ATOM 1076 N N . VAL B 1 5 ? 1.303 1.852 10.555 1 98.12 5 VAL B N 1
ATOM 1077 C CA . VAL B 1 5 ? 0.477 1.645 9.367 1 98.12 5 VAL B CA 1
ATOM 1078 C C . VAL B 1 5 ? -0.324 0.353 9.516 1 98.12 5 VAL B C 1
ATOM 1080 O O . VAL B 1 5 ? 0.25 -0.727 9.68 1 98.12 5 VAL B O 1
ATOM 1083 N N . GLN B 1 6 ? -1.605 0.512 9.484 1 97.94 6 GLN B N 1
ATOM 1084 C CA . GLN B 1 6 ? -2.445 -0.654 9.734 1 97.94 6 GLN B CA 1
ATOM 1085 C C . GLN B 1 6 ? -3.037 -1.195 8.438 1 97.94 6 GLN B C 1
ATOM 1087 O O . GLN B 1 6 ? -3.148 -2.41 8.258 1 97.94 6 GLN B O 1
ATOM 1092 N N . VAL B 1 7 ? -3.471 -0.294 7.543 1 98.5 7 VAL B N 1
ATOM 1093 C CA . VAL B 1 7 ? -4.086 -0.717 6.293 1 98.5 7 VAL B CA 1
ATOM 1094 C C . VAL B 1 7 ? -3.461 0.044 5.125 1 98.5 7 VAL B C 1
ATOM 1096 O O . VAL B 1 7 ? -3.311 1.268 5.184 1 98.5 7 VAL B O 1
ATOM 1099 N N . ILE B 1 8 ? -3.098 -0.648 4.152 1 98.75 8 ILE B N 1
ATOM 1100 C CA . ILE B 1 8 ? -2.783 -0.089 2.842 1 98.75 8 ILE B CA 1
ATOM 1101 C C . ILE B 1 8 ? -3.736 -0.662 1.796 1 98.75 8 ILE B C 1
ATOM 1103 O O . ILE B 1 8 ? -3.896 -1.881 1.694 1 98.75 8 ILE B O 1
ATOM 1107 N N . GLY B 1 9 ? -4.344 0.164 1.094 1 98.69 9 GLY B N 1
ATOM 1108 C CA . GLY B 1 9 ? -5.289 -0.278 0.08 1 98.69 9 GLY B CA 1
ATOM 1109 C C . GLY B 1 9 ? -4.637 -0.564 -1.259 1 98.69 9 GLY B C 1
ATOM 1110 O O . GLY B 1 9 ? -3.705 0.136 -1.664 1 98.69 9 GLY B O 1
ATOM 1111 N N . LEU B 1 10 ? -5.188 -1.518 -1.971 1 98.69 10 LEU B N 1
ATOM 1112 C CA . LEU B 1 10 ? -4.945 -1.813 -3.379 1 98.69 10 LEU B CA 1
ATOM 1113 C C . LEU B 1 10 ? -6.23 -1.689 -4.191 1 98.69 10 LEU B C 1
ATOM 1115 O O . LEU B 1 10 ? -7.297 -2.113 -3.74 1 98.69 10 LEU B O 1
ATOM 1119 N N . TYR B 1 11 ? -6.078 -1.129 -5.348 1 98.81 11 TYR B N 1
ATOM 1120 C CA . TYR B 1 11 ? -7.203 -1.234 -6.27 1 98.81 11 TYR B CA 1
ATOM 1121 C C . TYR B 1 11 ? -7.215 -2.592 -6.961 1 98.81 11 TYR B C 1
ATOM 1123 O O . TYR B 1 11 ? -6.168 -3.088 -7.387 1 98.81 11 TYR B O 1
ATOM 1131 N N . VAL B 1 12 ? -8.352 -3.135 -7.059 1 98.75 12 VAL B N 1
ATOM 1132 C CA . VAL B 1 12 ? -8.586 -4.391 -7.77 1 98.75 12 VAL B CA 1
ATOM 1133 C C . VAL B 1 12 ? -9.781 -4.242 -8.711 1 98.75 12 VAL B C 1
ATOM 1135 O O . VAL B 1 12 ? -10.586 -3.318 -8.555 1 98.75 12 VAL B O 1
ATOM 1138 N N . HIS B 1 13 ? -9.867 -5.156 -9.68 1 97.88 13 HIS B N 1
ATOM 1139 C CA . HIS B 1 13 ? -10.961 -5.141 -10.641 1 97.88 13 HIS B CA 1
ATOM 1140 C C . HIS B 1 13 ? -12.25 -5.68 -10.023 1 97.88 13 HIS B C 1
ATOM 1142 O O . HIS B 1 13 ? -13.32 -5.117 -10.234 1 97.88 13 HIS B O 1
ATOM 1148 N N . ASP B 1 14 ? -12.164 -6.715 -9.305 1 98.25 14 ASP B N 1
ATOM 1149 C CA . ASP B 1 14 ? -13.266 -7.438 -8.68 1 98.25 14 ASP B CA 1
ATOM 1150 C C . ASP B 1 14 ? -12.883 -7.934 -7.285 1 98.25 14 ASP B C 1
ATOM 1152 O O . ASP B 1 14 ? -11.93 -8.711 -7.137 1 98.25 14 ASP B O 1
ATOM 1156 N N . GLN B 1 15 ? -13.664 -7.543 -6.238 1 98.62 15 GLN B N 1
ATOM 1157 C CA . GLN B 1 15 ? -13.273 -7.828 -4.859 1 98.62 15 GLN B CA 1
ATOM 1158 C C . GLN B 1 15 ? -13.398 -9.32 -4.555 1 98.62 15 GLN B C 1
ATOM 1160 O O . GLN B 1 15 ? -12.555 -9.883 -3.854 1 98.62 15 GLN B O 1
ATOM 1165 N N . ASP B 1 16 ? -14.43 -9.945 -5.082 1 98.69 16 ASP B N 1
ATOM 1166 C CA . ASP B 1 16 ? -14.602 -11.367 -4.82 1 98.69 16 ASP B CA 1
ATOM 1167 C C . ASP B 1 16 ? -13.477 -12.18 -5.461 1 98.69 16 ASP B C 1
ATOM 1169 O O . ASP B 1 16 ? -12.953 -13.117 -4.855 1 98.69 16 ASP B O 1
ATOM 1173 N N . GLU B 1 17 ? -13.156 -11.867 -6.664 1 98.75 17 GLU B N 1
ATOM 1174 C CA . GLU B 1 17 ? -12.047 -12.531 -7.344 1 98.75 17 GLU B CA 1
ATOM 1175 C C . GLU B 1 17 ? -10.742 -12.32 -6.59 1 98.75 17 GLU B C 1
ATOM 1177 O O . GLU B 1 17 ? -9.969 -13.266 -6.406 1 98.75 17 GLU B O 1
ATOM 1182 N N . ALA B 1 18 ? -10.492 -11.102 -6.172 1 98.81 18 ALA B N 1
ATOM 1183 C CA . ALA B 1 18 ? -9.281 -10.789 -5.422 1 98.81 18 ALA B CA 1
ATOM 1184 C C . ALA B 1 18 ? -9.242 -11.555 -4.098 1 98.81 18 ALA B C 1
ATOM 1186 O O . ALA B 1 18 ? -8.203 -12.094 -3.713 1 98.81 18 ALA B O 1
ATOM 1187 N N . LEU B 1 19 ? -10.391 -11.539 -3.43 1 98.88 19 LEU B N 1
ATOM 1188 C CA . LEU B 1 19 ? -10.477 -12.258 -2.164 1 98.88 19 LEU B CA 1
ATOM 1189 C C . LEU B 1 19 ? -10.102 -13.727 -2.346 1 98.88 19 LEU B C 1
ATOM 1191 O O . LEU B 1 19 ? -9.297 -14.266 -1.585 1 98.88 19 LEU B O 1
ATOM 1195 N N . ALA B 1 20 ? -10.68 -14.352 -3.32 1 98.81 20 ALA B N 1
ATOM 1196 C CA . ALA B 1 20 ? -10.383 -15.75 -3.607 1 98.81 20 ALA B CA 1
ATOM 1197 C C . ALA B 1 20 ? -8.906 -15.953 -3.918 1 98.81 20 ALA B C 1
ATOM 1199 O O . ALA B 1 20 ? -8.281 -16.891 -3.42 1 98.81 20 ALA B O 1
ATOM 1200 N N . PHE B 1 21 ? -8.359 -15.094 -4.66 1 98.88 21 PHE B N 1
ATOM 1201 C CA . PHE B 1 21 ? -6.957 -15.188 -5.047 1 98.88 21 PHE B CA 1
ATOM 1202 C C . PHE B 1 21 ? -6.051 -15.109 -3.822 1 98.88 21 PHE B C 1
ATOM 1204 O O . PHE B 1 21 ? -5.203 -15.977 -3.611 1 98.88 21 PHE B O 1
ATOM 1211 N N . TYR B 1 22 ? -6.184 -14.078 -3.014 1 98.81 22 TYR B N 1
ATOM 1212 C CA . TYR B 1 22 ? -5.262 -13.828 -1.91 1 98.81 22 TYR B CA 1
ATOM 1213 C C . TYR B 1 22 ? -5.438 -14.859 -0.806 1 98.81 22 TYR B C 1
ATOM 1215 O O . TYR B 1 22 ? -4.473 -15.234 -0.139 1 98.81 22 TYR B O 1
ATOM 1223 N N . THR B 1 23 ? -6.703 -15.359 -0.616 1 98.62 23 THR B N 1
ATOM 1224 C CA . THR B 1 23 ? -6.914 -16.297 0.482 1 98.62 23 THR B CA 1
ATOM 1225 C C . THR B 1 23 ? -6.621 -17.734 0.037 1 98.62 23 THR B C 1
ATOM 1227 O O . THR B 1 23 ? -6 -18.5 0.773 1 98.62 23 THR B O 1
ATOM 1230 N N . GLU B 1 24 ? -6.973 -18.078 -1.191 1 98.31 24 GLU B N 1
ATOM 1231 C CA . GLU B 1 24 ? -6.879 -19.469 -1.628 1 98.31 24 GLU B CA 1
ATOM 1232 C C . GLU B 1 24 ? -5.539 -19.734 -2.303 1 98.31 24 GLU B C 1
ATOM 1234 O O . GLU B 1 24 ? -5.035 -20.859 -2.252 1 98.31 24 GLU B O 1
ATOM 1239 N N . LYS B 1 25 ? -4.984 -18.781 -2.934 1 98.31 25 LYS B N 1
ATOM 1240 C CA . LYS B 1 25 ? -3.791 -19.047 -3.73 1 98.31 25 LYS B CA 1
ATOM 1241 C C . LYS B 1 25 ? -2.541 -18.484 -3.061 1 98.31 25 LYS B C 1
ATOM 1243 O O . LYS B 1 25 ? -1.482 -19.109 -3.076 1 98.31 25 LYS B O 1
ATOM 1248 N N . VAL B 1 26 ? -2.65 -17.359 -2.455 1 97.62 26 VAL B N 1
ATOM 1249 C CA . VAL B 1 26 ? -1.479 -16.703 -1.89 1 97.62 26 VAL B CA 1
ATOM 1250 C C . VAL B 1 26 ? -1.289 -17.141 -0.439 1 97.62 26 VAL B C 1
ATOM 1252 O O . VAL B 1 26 ? -0.158 -17.281 0.028 1 97.62 26 VAL B O 1
ATOM 1255 N N . GLY B 1 27 ? -2.422 -17.297 0.284 1 96.88 27 GLY B N 1
ATOM 1256 C CA . GLY B 1 27 ? -2.328 -17.797 1.646 1 96.88 27 GLY B CA 1
ATOM 1257 C C . GLY B 1 27 ? -2.648 -16.75 2.693 1 96.88 27 GLY B C 1
ATOM 1258 O O . GLY B 1 27 ? -2.381 -16.938 3.879 1 96.88 27 GLY B O 1
ATOM 1259 N N . PHE B 1 28 ? -3.201 -15.617 2.311 1 98.31 28 PHE B N 1
ATOM 1260 C CA . PHE B 1 28 ? -3.676 -14.633 3.275 1 98.31 28 PHE B CA 1
ATOM 1261 C C . PHE B 1 28 ? -4.988 -15.078 3.908 1 98.31 28 PHE B C 1
ATOM 1263 O O . PHE B 1 28 ? -5.562 -16.094 3.504 1 98.31 28 PHE B O 1
ATOM 1270 N N . ARG B 1 29 ? -5.379 -14.328 4.961 1 98.5 29 ARG B N 1
ATOM 1271 C CA . ARG B 1 29 ? -6.664 -14.555 5.621 1 98.5 29 ARG B CA 1
ATOM 1272 C C . ARG B 1 29 ? -7.527 -13.297 5.574 1 98.5 29 ARG B C 1
ATOM 1274 O O . ARG B 1 29 ? -7.004 -12.18 5.555 1 98.5 29 ARG B O 1
ATOM 1281 N N . VAL B 1 30 ? -8.844 -13.547 5.652 1 98.62 30 VAL B N 1
ATOM 1282 C CA . VAL B 1 30 ? -9.75 -12.406 5.746 1 98.62 30 VAL B CA 1
ATOM 1283 C C . VAL B 1 30 ? -9.602 -11.734 7.109 1 98.62 30 VAL B C 1
ATOM 1285 O O . VAL B 1 30 ? -9.547 -12.414 8.141 1 98.62 30 VAL B O 1
ATOM 1288 N N . HIS B 1 31 ? -9.477 -10.461 7.152 1 98.5 31 HIS B N 1
ATOM 1289 C CA . HIS B 1 31 ? -9.547 -9.711 8.398 1 98.5 31 HIS B CA 1
ATOM 1290 C C . HIS B 1 31 ? -10.898 -9.039 8.57 1 98.5 31 HIS B C 1
ATOM 1292 O O . HIS B 1 31 ? -11.57 -9.219 9.586 1 98.5 31 HIS B O 1
ATOM 1298 N N . THR B 1 32 ? -11.344 -8.273 7.645 1 98.38 32 THR B N 1
ATOM 1299 C CA . THR B 1 32 ? -12.625 -7.586 7.676 1 98.38 32 THR B CA 1
ATOM 1300 C C . THR B 1 32 ? -13.344 -7.727 6.336 1 98.38 32 THR B C 1
ATOM 1302 O O . THR B 1 32 ? -12.727 -7.602 5.277 1 98.38 32 THR B O 1
ATOM 1305 N N . ASP B 1 33 ? -14.625 -8.016 6.332 1 98.56 33 ASP B N 1
ATOM 1306 C CA . ASP B 1 33 ? -15.539 -7.996 5.191 1 98.56 33 ASP B CA 1
ATOM 1307 C C . ASP B 1 33 ? -16.859 -7.324 5.559 1 98.56 33 ASP B C 1
ATOM 1309 O O . ASP B 1 33 ? -17.812 -8 5.941 1 98.56 33 ASP B O 1
ATOM 1313 N N . ALA B 1 34 ? -16.828 -5.98 5.438 1 97.94 34 ALA B N 1
ATOM 1314 C CA . ALA B 1 34 ? -17.969 -5.176 5.836 1 97.94 34 ALA B CA 1
ATOM 1315 C C . ALA B 1 34 ? -18.547 -4.414 4.648 1 97.94 34 ALA B C 1
ATOM 1317 O O . ALA B 1 34 ? -17.812 -3.906 3.807 1 97.94 34 ALA B O 1
ATOM 1318 N N . ARG B 1 35 ? -19.891 -4.336 4.613 1 95.69 35 ARG B N 1
ATOM 1319 C CA . ARG B 1 35 ? -20.562 -3.66 3.51 1 95.69 35 ARG B CA 1
ATOM 1320 C C . ARG B 1 35 ? -21.422 -2.512 4.016 1 95.69 35 ARG B C 1
ATOM 1322 O O . ARG B 1 35 ? -22.047 -2.615 5.078 1 95.69 35 ARG B O 1
ATOM 1329 N N . ASN B 1 36 ? -21.359 -1.497 3.404 1 91.81 36 ASN B N 1
ATOM 1330 C CA . ASN B 1 36 ? -22.25 -0.353 3.564 1 91.81 36 ASN B CA 1
ATOM 1331 C C . ASN B 1 36 ? -22.812 0.111 2.225 1 91.81 36 ASN B C 1
ATOM 1333 O O . ASN B 1 36 ? -22.219 0.956 1.555 1 91.81 36 ASN B O 1
ATOM 1337 N N . GLY B 1 37 ? -24.094 -0.389 1.878 1 90.62 37 GLY B N 1
ATOM 1338 C CA . GLY B 1 37 ? -24.609 -0.157 0.538 1 90.62 37 GLY B CA 1
ATOM 1339 C C . GLY B 1 37 ? -23.734 -0.762 -0.547 1 90.62 37 GLY B C 1
ATOM 1340 O O . GLY B 1 37 ? -23.438 -1.955 -0.509 1 90.62 37 GLY B O 1
ATOM 1341 N N . ASN B 1 38 ? -23.219 0.112 -1.418 1 88.31 38 ASN B N 1
ATOM 1342 C CA . ASN B 1 38 ? -22.406 -0.372 -2.533 1 88.31 38 ASN B CA 1
ATOM 1343 C C . ASN B 1 38 ? -20.922 -0.349 -2.197 1 88.31 38 ASN B C 1
ATOM 1345 O O . ASN B 1 38 ? -20.078 -0.749 -3.014 1 88.31 38 ASN B O 1
ATOM 1349 N N . TYR B 1 39 ? -20.672 0.082 -1.014 1 93.25 39 TYR B N 1
ATOM 1350 C CA . TYR B 1 39 ? -19.281 0.128 -0.598 1 93.25 39 TYR B CA 1
ATOM 1351 C C . TYR B 1 39 ? -18.922 -1.091 0.244 1 93.25 39 TYR B C 1
ATOM 1353 O O . TYR B 1 39 ? -19.703 -1.521 1.091 1 93.25 39 TYR B O 1
ATOM 1361 N N . ARG B 1 40 ? -17.75 -1.698 -0.052 1 97.19 40 ARG B N 1
ATOM 1362 C CA . ARG B 1 40 ? -17.25 -2.854 0.686 1 97.19 40 ARG B CA 1
ATOM 1363 C C . ARG B 1 40 ? -15.852 -2.592 1.222 1 97.19 40 ARG B C 1
ATOM 1365 O O . ARG B 1 40 ? -14.922 -2.33 0.45 1 97.19 40 ARG B O 1
ATOM 1372 N N . TRP B 1 41 ? -15.773 -2.572 2.561 1 98.25 41 TRP B N 1
ATOM 1373 C CA . TRP B 1 41 ? -14.484 -2.607 3.234 1 98.25 41 TRP B CA 1
ATOM 1374 C C . TRP B 1 41 ? -13.992 -4.043 3.396 1 98.25 41 TRP B C 1
ATOM 1376 O O . TRP B 1 41 ? -14.477 -4.773 4.262 1 98.25 41 TRP B O 1
ATOM 1386 N N . LEU B 1 42 ? -13.062 -4.43 2.568 1 98.81 42 LEU B N 1
ATOM 1387 C CA . LEU B 1 42 ? -12.539 -5.789 2.516 1 98.81 42 LEU B CA 1
ATOM 1388 C C . LEU B 1 42 ? -11.023 -5.793 2.721 1 98.81 42 LEU B C 1
ATOM 1390 O O . LEU B 1 42 ? -10.281 -5.23 1.91 1 98.81 42 LEU B O 1
ATOM 1394 N N . THR B 1 43 ? -10.586 -6.363 3.807 1 98.81 43 THR B N 1
ATOM 1395 C CA . THR B 1 43 ? -9.148 -6.441 4.043 1 98.81 43 THR B CA 1
ATOM 1396 C C . THR B 1 43 ? -8.719 -7.883 4.312 1 98.81 43 THR B C 1
ATOM 1398 O O . THR B 1 43 ? -9.5 -8.68 4.836 1 98.81 43 THR B O 1
ATOM 1401 N N . VAL B 1 44 ? -7.508 -8.195 3.869 1 98.88 44 VAL B N 1
ATOM 1402 C CA . VAL B 1 44 ? -6.867 -9.484 4.137 1 98.88 44 VAL B CA 1
ATOM 1403 C C . VAL B 1 44 ? -5.535 -9.258 4.852 1 98.88 44 VAL B C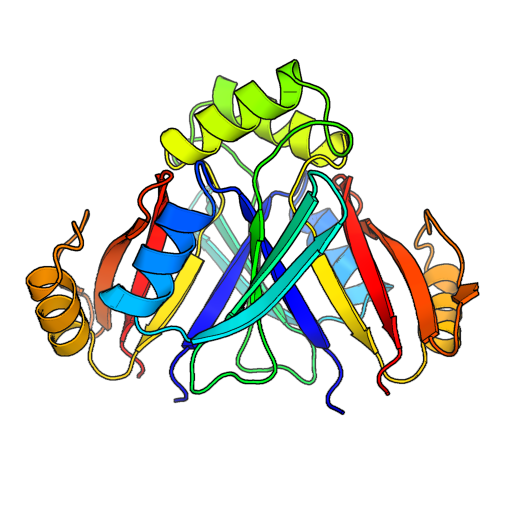 1
ATOM 1405 O O . VAL B 1 44 ? -5.008 -8.141 4.859 1 98.88 44 VAL B O 1
ATOM 1408 N N . GLN B 1 45 ? -5.039 -10.227 5.465 1 98.25 45 GLN B N 1
ATOM 1409 C CA . GLN B 1 45 ? -3.785 -10.102 6.203 1 98.25 45 GLN B CA 1
ATOM 1410 C C . GLN B 1 45 ? -2.938 -11.367 6.07 1 98.25 45 GLN B C 1
ATOM 1412 O O . GLN B 1 45 ? -3.475 -12.469 5.969 1 98.25 45 GLN B O 1
ATOM 1417 N N . HIS B 1 46 ? -1.618 -11.172 5.973 1 97.56 46 HIS B N 1
ATOM 1418 C CA . HIS B 1 46 ? -0.702 -12.297 6.102 1 97.56 46 H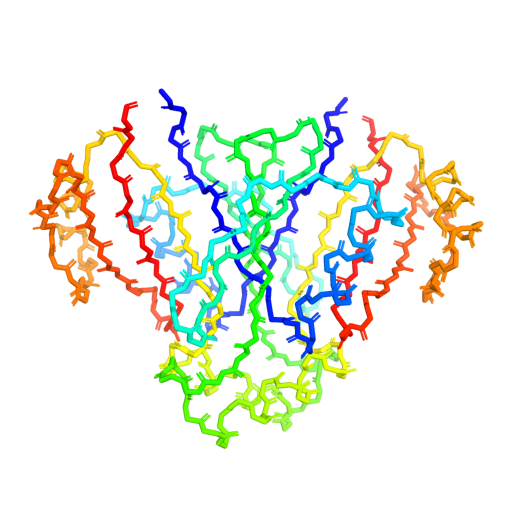IS B CA 1
ATOM 1419 C C . HIS B 1 46 ? -0.82 -12.953 7.473 1 97.56 46 HIS B C 1
ATOM 1421 O O . HIS B 1 46 ? -0.858 -12.266 8.492 1 97.56 46 HIS B O 1
ATOM 1427 N N . PRO B 1 47 ? -0.853 -14.25 7.551 1 95.75 47 PRO B N 1
ATOM 1428 C CA . PRO B 1 47 ? -1.086 -14.922 8.828 1 95.75 47 PRO B CA 1
ATOM 1429 C C . PRO B 1 47 ? -0.046 -14.555 9.891 1 95.75 47 PRO B C 1
ATOM 1431 O O . PRO B 1 47 ? -0.348 -14.555 11.086 1 95.75 47 PRO B O 1
ATOM 1434 N N . ASP B 1 48 ? 1.132 -14.172 9.492 1 93.75 48 ASP B N 1
ATOM 1435 C CA . ASP B 1 48 ? 2.207 -13.867 10.43 1 93.75 48 ASP B CA 1
ATOM 1436 C C . ASP B 1 48 ? 2.363 -12.359 10.617 1 93.75 48 ASP B C 1
ATOM 1438 O O . ASP B 1 48 ? 3.363 -11.898 11.172 1 93.75 48 ASP B O 1
ATOM 1442 N N . GLN B 1 49 ? 1.424 -11.578 10.109 1 94.25 49 GLN B N 1
ATOM 1443 C CA . GLN B 1 49 ? 1.42 -10.125 10.219 1 94.25 49 GLN B CA 1
ATOM 1444 C C . GLN B 1 49 ? 0.06 -9.609 10.68 1 94.25 49 GLN B C 1
ATOM 1446 O O . GLN B 1 49 ? -0.612 -8.875 9.953 1 94.25 49 GLN B O 1
ATOM 1451 N N . PRO B 1 50 ? -0.29 -9.898 11.875 1 90.5 50 PRO B N 1
ATOM 1452 C CA . PRO B 1 50 ? -1.656 -9.594 12.312 1 90.5 50 PRO B CA 1
ATOM 1453 C C . PRO B 1 50 ? -1.897 -8.102 12.508 1 90.5 50 PRO B C 1
ATOM 1455 O O . PRO B 1 50 ? -3.047 -7.668 12.609 1 90.5 50 PRO B O 1
ATOM 1458 N N . SER B 1 51 ? -0.868 -7.301 12.508 1 92.12 51 SER B N 1
ATOM 1459 C CA . SER B 1 51 ? -1.052 -5.875 12.758 1 92.12 51 SER B CA 1
ATOM 1460 C C . SER B 1 51 ? -1.198 -5.098 11.453 1 92.12 51 SER B C 1
ATOM 1462 O O . SER B 1 51 ? -1.442 -3.889 11.477 1 92.12 51 SER B O 1
ATOM 1464 N N . PHE B 1 52 ? -1.025 -5.781 10.297 1 96.38 52 PHE B N 1
ATOM 1465 C CA . PHE B 1 52 ? -1.077 -5.133 8.992 1 96.38 52 PHE B CA 1
ATOM 1466 C C . PHE B 1 52 ? -2.119 -5.793 8.094 1 96.38 52 PHE B C 1
ATOM 1468 O O . PHE B 1 52 ? -2.236 -7.02 8.07 1 96.38 52 PHE B O 1
ATOM 1475 N N . GLN B 1 53 ? -2.879 -4.941 7.418 1 98.25 53 GLN B N 1
ATOM 1476 C CA . GLN B 1 53 ? -3.92 -5.406 6.512 1 98.25 53 GLN B CA 1
ATOM 1477 C C . GLN B 1 53 ? -3.727 -4.832 5.109 1 98.25 53 GLN B C 1
ATOM 1479 O O . GLN B 1 53 ? -3.328 -3.678 4.957 1 98.25 53 GLN B O 1
ATOM 1484 N N . LEU B 1 54 ? -4.016 -5.68 4.164 1 98.81 54 LEU B N 1
ATOM 1485 C CA . LEU B 1 54 ? -4.141 -5.262 2.773 1 98.81 54 LEU B CA 1
ATOM 1486 C C . LEU B 1 54 ? -5.602 -5.043 2.398 1 98.81 54 LEU B C 1
ATOM 1488 O O . LEU B 1 54 ? -6.406 -5.973 2.451 1 98.81 54 LEU B O 1
ATOM 1492 N N . GLY B 1 55 ? -5.953 -3.863 2.117 1 98.88 55 GLY B N 1
ATOM 1493 C CA . GLY B 1 55 ? -7.305 -3.564 1.679 1 98.88 55 GLY B CA 1
ATOM 1494 C C . GLY B 1 55 ? -7.512 -3.771 0.19 1 98.88 55 GLY B C 1
ATOM 1495 O O . GLY B 1 55 ? -6.691 -3.336 -0.622 1 98.88 55 GLY B O 1
ATOM 1496 N N . LEU B 1 56 ? -8.57 -4.418 -0.205 1 98.88 56 LEU B N 1
ATOM 1497 C CA . LEU B 1 56 ? -8.922 -4.699 -1.591 1 98.88 56 LEU B CA 1
ATOM 1498 C C . LEU B 1 56 ? -10.125 -3.867 -2.023 1 98.88 56 LEU B C 1
ATOM 1500 O O . LEU B 1 56 ? -11.266 -4.176 -1.659 1 98.88 56 LEU B O 1
ATOM 1504 N N . PHE B 1 57 ? -9.883 -2.846 -2.863 1 98.56 57 PHE B N 1
ATOM 1505 C CA . PHE B 1 57 ? -10.93 -1.87 -3.146 1 98.56 57 PHE B CA 1
ATOM 1506 C C . PHE B 1 57 ? -11.164 -1.753 -4.648 1 98.56 57 PHE B C 1
ATOM 1508 O O . PHE B 1 57 ? -10.242 -1.942 -5.445 1 98.56 57 PHE B O 1
ATOM 1515 N N . VAL B 1 58 ? -12.359 -1.469 -5.035 1 97.94 58 VAL B N 1
ATOM 1516 C CA . VAL B 1 58 ? -12.711 -1.163 -6.418 1 97.94 58 VAL B CA 1
ATOM 1517 C C . VAL B 1 58 ? -12.922 0.341 -6.578 1 97.94 58 VAL B C 1
ATOM 1519 O O . VAL B 1 58 ? -13.711 0.946 -5.852 1 97.94 58 VAL B O 1
ATOM 1522 N N . PRO B 1 59 ? -12.109 0.932 -7.469 1 97.38 59 PRO B N 1
ATOM 1523 C CA . PRO B 1 59 ? -12.375 2.357 -7.68 1 97.38 59 PRO B CA 1
ATOM 1524 C C . PRO B 1 59 ? -13.75 2.621 -8.289 1 97.38 59 PRO B C 1
ATOM 1526 O O . PRO B 1 59 ? -14.195 1.875 -9.164 1 97.38 59 PRO B O 1
ATOM 1529 N N . GLY B 1 60 ? -14.398 3.637 -7.836 1 95.38 60 GLY B N 1
ATOM 1530 C CA . GLY B 1 60 ? -15.703 4.02 -8.367 1 95.38 60 GLY B CA 1
ATOM 1531 C C . GLY B 1 60 ? -16.422 5.039 -7.5 1 95.38 60 GLY B C 1
ATOM 1532 O O . GLY B 1 60 ? -15.93 5.406 -6.43 1 95.38 60 GLY B O 1
ATOM 1533 N N . PRO B 1 61 ? -17.562 5.594 -7.996 1 91.81 61 PRO B N 1
ATOM 1534 C CA . PRO B 1 61 ? -18.344 6.52 -7.18 1 91.81 61 PRO B CA 1
ATOM 1535 C C . PRO B 1 61 ? -18.828 5.895 -5.875 1 91.81 61 PRO B C 1
ATOM 1537 O O . PRO B 1 61 ? -19.109 4.695 -5.828 1 91.81 61 PRO B O 1
ATOM 1540 N N . PRO B 1 62 ? -18.969 6.711 -4.824 1 90.31 62 PRO B N 1
ATOM 1541 C CA . PRO B 1 62 ? -18.734 8.156 -4.797 1 90.31 62 PRO B CA 1
ATOM 1542 C C . PRO B 1 62 ? -17.281 8.5 -4.492 1 90.31 62 PRO B C 1
ATOM 1544 O O . PRO B 1 62 ? -16.906 9.68 -4.484 1 90.31 62 PRO B O 1
ATOM 1547 N N . THR B 1 63 ? -16.422 7.555 -4.312 1 90.38 63 THR B N 1
ATOM 1548 C CA . THR B 1 63 ? -15.039 7.805 -3.906 1 90.38 63 THR B CA 1
ATOM 1549 C C . THR B 1 63 ? -14.273 8.539 -5.004 1 90.38 63 THR B C 1
ATOM 1551 O O . THR B 1 63 ? -13.531 9.477 -4.727 1 90.38 63 THR B O 1
ATOM 1554 N N . VAL B 1 64 ? -14.438 8.055 -6.203 1 95.5 64 VAL B N 1
ATOM 1555 C CA . VAL B 1 64 ? -13.898 8.727 -7.383 1 95.5 64 VAL B CA 1
ATOM 1556 C C . VAL B 1 64 ? -14.938 8.719 -8.5 1 95.5 64 VAL B C 1
ATOM 1558 O O . VAL B 1 64 ? -15.797 7.836 -8.547 1 95.5 64 VAL B O 1
ATOM 1561 N N . ASP B 1 65 ? -14.906 9.68 -9.43 1 96.12 65 ASP B N 1
ATOM 1562 C CA . ASP B 1 65 ? -15.844 9.688 -10.547 1 96.12 65 ASP B CA 1
ATOM 1563 C C . ASP B 1 65 ? -15.539 8.562 -11.531 1 96.12 65 ASP B C 1
ATOM 1565 O O . ASP B 1 65 ? -14.477 7.941 -11.461 1 96.12 65 ASP B O 1
ATOM 1569 N N . GLU B 1 66 ? -16.438 8.297 -12.414 1 96.38 66 GLU B N 1
ATOM 1570 C CA . GLU B 1 66 ? -16.344 7.145 -13.305 1 96.38 66 GLU B CA 1
ATOM 1571 C C . GLU B 1 66 ? -15.148 7.254 -14.242 1 96.38 66 GLU B C 1
ATOM 1573 O O . GLU B 1 66 ? -14.5 6.25 -14.547 1 96.38 66 GLU B O 1
ATOM 1578 N N . ALA B 1 67 ? -14.891 8.422 -14.742 1 96.56 67 ALA B N 1
ATOM 1579 C CA . ALA B 1 67 ? -13.758 8.609 -15.641 1 96.56 67 ALA B CA 1
ATOM 1580 C C . ALA B 1 67 ? -12.445 8.289 -14.945 1 96.56 67 ALA B C 1
ATOM 1582 O O . ALA B 1 67 ? -11.586 7.594 -15.5 1 96.56 67 ALA B O 1
ATOM 1583 N N . THR B 1 68 ? -12.281 8.734 -13.734 1 97.12 68 THR B N 1
ATOM 1584 C CA . THR B 1 68 ? -11.094 8.445 -12.93 1 97.12 68 THR B CA 1
ATOM 1585 C C . THR B 1 68 ? -11.023 6.953 -12.602 1 97.12 68 THR B C 1
ATOM 1587 O O . THR B 1 68 ? -9.945 6.352 -12.672 1 97.12 68 THR B O 1
ATOM 1590 N N . ALA B 1 69 ? -12.156 6.395 -12.281 1 97.5 69 ALA B N 1
ATOM 1591 C CA . ALA B 1 69 ? -12.219 4.969 -11.977 1 97.5 69 ALA B CA 1
ATOM 1592 C C . ALA B 1 69 ? -11.719 4.133 -13.156 1 97.5 69 ALA B C 1
ATOM 1594 O O . ALA B 1 69 ? -10.938 3.197 -12.977 1 97.5 69 ALA B O 1
ATOM 1595 N N . GLN B 1 70 ? -12.164 4.469 -14.328 1 97.44 70 GLN B N 1
ATOM 1596 C CA . GLN B 1 70 ? -11.75 3.74 -15.523 1 97.44 70 GLN B CA 1
ATOM 1597 C C . GLN B 1 70 ? -10.25 3.855 -15.742 1 97.44 70 GLN B C 1
ATOM 1599 O O . GLN B 1 70 ? -9.586 2.869 -16.078 1 97.44 70 GLN B O 1
ATOM 1604 N N . THR B 1 71 ? -9.766 5.02 -15.539 1 97.06 71 THR B N 1
ATOM 1605 C CA . THR B 1 71 ? -8.336 5.262 -15.688 1 97.06 71 THR B CA 1
ATOM 1606 C C . THR B 1 71 ? -7.535 4.426 -14.688 1 97.06 71 THR B C 1
ATOM 1608 O O . THR B 1 71 ? -6.512 3.838 -15.047 1 97.06 71 THR B O 1
ATOM 1611 N N . LEU B 1 72 ? -7.973 4.359 -13.5 1 98.25 72 LEU B N 1
ATOM 1612 C CA . LEU B 1 72 ? -7.305 3.59 -12.461 1 98.25 72 LEU B CA 1
ATOM 1613 C C . LEU B 1 72 ? -7.387 2.096 -12.75 1 98.25 72 LEU B C 1
ATOM 1615 O O . LEU B 1 72 ? -6.406 1.369 -12.578 1 98.25 72 LEU B O 1
ATOM 1619 N N . ARG B 1 73 ? -8.508 1.646 -13.234 1 98 73 ARG B N 1
ATOM 1620 C CA . ARG B 1 73 ? -8.641 0.243 -13.617 1 98 73 ARG B CA 1
ATOM 1621 C C . ARG B 1 73 ? -7.652 -0.124 -14.719 1 98 73 ARG B C 1
ATOM 1623 O O . ARG B 1 73 ? -7.043 -1.194 -14.68 1 98 73 ARG B O 1
ATOM 1630 N N . GLU B 1 74 ? -7.508 0.739 -15.641 1 97.94 74 GLU B N 1
ATOM 1631 C CA . GLU B 1 74 ? -6.578 0.501 -16.734 1 97.94 74 GLU B CA 1
ATOM 1632 C C . GLU B 1 74 ? -5.133 0.495 -16.25 1 97.94 74 GLU B C 1
ATOM 1634 O O . GLU B 1 74 ? -4.324 -0.317 -16.703 1 97.94 74 GLU B O 1
ATOM 1639 N N . ALA B 1 75 ? -4.789 1.424 -15.398 1 98.06 75 ALA B N 1
ATOM 1640 C CA . ALA B 1 75 ? -3.443 1.465 -14.836 1 98.06 75 ALA B CA 1
ATOM 1641 C C . ALA B 1 75 ? -3.123 0.173 -14.086 1 98.06 75 ALA B C 1
ATOM 1643 O O . ALA B 1 75 ? -2.025 -0.373 -14.227 1 98.06 75 ALA B O 1
ATOM 1644 N N . VAL B 1 76 ? -4.105 -0.339 -13.312 1 98.25 76 VAL B N 1
ATOM 1645 C CA . VAL B 1 76 ? -3.932 -1.591 -12.578 1 98.25 76 VAL B CA 1
ATOM 1646 C C . VAL B 1 76 ? -3.729 -2.738 -13.562 1 98.25 76 VAL B C 1
ATOM 1648 O O . VAL B 1 76 ? -2.793 -3.531 -13.422 1 98.25 76 VAL B O 1
ATOM 1651 N N . ALA B 1 77 ? -4.539 -2.768 -14.594 1 97.62 77 ALA B N 1
ATOM 1652 C CA . ALA B 1 77 ? -4.496 -3.852 -15.57 1 97.62 77 ALA B CA 1
ATOM 1653 C C . ALA B 1 77 ? -3.162 -3.875 -16.312 1 97.62 77 ALA B C 1
ATOM 1655 O O . ALA B 1 77 ? -2.66 -4.945 -16.672 1 97.62 77 ALA B O 1
ATOM 1656 N N . LYS B 1 78 ? -2.596 -2.762 -16.469 1 96.31 78 LYS B N 1
ATOM 1657 C CA . LYS B 1 78 ? -1.329 -2.633 -17.188 1 96.31 78 LYS B CA 1
ATOM 1658 C C . LYS B 1 78 ? -0.148 -2.953 -16.281 1 96.31 78 LYS B C 1
ATOM 1660 O O . LYS B 1 78 ? 1 -2.984 -16.734 1 96.31 78 LYS B O 1
ATOM 1665 N N . GLY B 1 79 ? -0.406 -3.127 -15.016 1 97.19 79 GLY B N 1
ATOM 1666 C CA . GLY B 1 79 ? 0.672 -3.338 -14.062 1 97.19 79 GLY B CA 1
ATOM 1667 C C . GLY B 1 79 ? 1.436 -2.068 -13.734 1 97.19 79 GLY B C 1
ATOM 1668 O O . GLY B 1 79 ? 2.637 -2.113 -13.461 1 97.19 79 GLY B O 1
ATOM 1669 N N . ALA B 1 80 ? 0.783 -0.967 -13.781 1 98 80 ALA B N 1
ATOM 1670 C CA . ALA B 1 80 ? 1.464 0.321 -13.68 1 98 80 ALA B CA 1
ATOM 1671 C C . ALA B 1 80 ? 1.522 0.792 -12.227 1 98 80 ALA B C 1
ATOM 1673 O O . ALA B 1 80 ? 2.131 1.822 -11.93 1 98 80 ALA B O 1
ATOM 1674 N N . MET B 1 81 ? 0.896 0.033 -11.328 1 98.12 81 MET B N 1
ATOM 1675 C CA . MET B 1 81 ? 0.862 0.452 -9.93 1 98.12 81 MET B CA 1
ATOM 1676 C C . MET B 1 81 ? 2.221 0.245 -9.273 1 98.12 81 MET B C 1
ATOM 1678 O O . MET B 1 81 ? 3.072 -0.469 -9.805 1 98.12 81 MET B O 1
ATOM 1682 N N . PRO B 1 82 ? 2.451 0.89 -8.109 1 97.81 82 PRO B N 1
ATOM 1683 C CA . PRO B 1 82 ? 3.775 0.815 -7.488 1 97.81 82 PRO B CA 1
ATOM 1684 C C . PRO B 1 82 ? 4.129 -0.595 -7.02 1 97.81 82 PRO B C 1
ATOM 1686 O O . PRO B 1 82 ? 3.252 -1.455 -6.922 1 97.81 82 PRO B O 1
ATOM 1689 N N . PRO B 1 83 ? 5.395 -0.739 -6.715 1 97 83 PRO B N 1
ATOM 1690 C CA . PRO B 1 83 ? 5.895 -2.066 -6.352 1 97 83 PRO B CA 1
ATOM 1691 C C . PRO B 1 83 ? 5.289 -2.594 -5.055 1 97 83 PRO B C 1
ATOM 1693 O O . PRO B 1 83 ? 5.039 -1.818 -4.125 1 97 83 PRO B O 1
ATOM 1696 N N . LEU B 1 84 ? 5.055 -3.887 -4.996 1 98.56 84 LEU B N 1
ATOM 1697 C CA . LEU B 1 84 ? 4.719 -4.676 -3.818 1 98.56 84 LEU B CA 1
ATOM 1698 C C . LEU B 1 84 ? 5.746 -5.777 -3.588 1 98.56 84 LEU B C 1
ATOM 1700 O O . LEU B 1 84 ? 6.078 -6.527 -4.508 1 98.56 84 LEU B O 1
ATOM 1704 N N . VAL B 1 85 ? 6.246 -5.828 -2.375 1 98.5 85 VAL B N 1
ATOM 1705 C CA . VAL B 1 85 ? 7.281 -6.816 -2.092 1 98.5 85 VAL B CA 1
ATOM 1706 C C . VAL B 1 85 ? 6.867 -7.672 -0.896 1 98.5 85 VAL B C 1
ATOM 1708 O O . VAL B 1 85 ? 6.5 -7.141 0.155 1 98.5 85 VAL B O 1
ATOM 1711 N N . MET B 1 86 ? 6.91 -8.898 -1.074 1 98.12 86 MET B N 1
ATOM 1712 C CA . MET B 1 86 ? 6.684 -9.875 -0.007 1 98.12 86 MET B CA 1
ATOM 1713 C C . MET B 1 86 ? 7.93 -10.727 0.222 1 98.12 86 MET B C 1
ATOM 1715 O O . MET B 1 86 ? 8.539 -11.211 -0.732 1 98.12 86 MET B O 1
ATOM 1719 N N . VAL B 1 87 ? 8.289 -10.82 1.479 1 97.19 87 VAL B N 1
ATOM 1720 C CA . VAL B 1 87 ? 9.422 -11.648 1.859 1 97.19 87 VAL B CA 1
ATOM 1721 C C . VAL B 1 87 ? 8.93 -13 2.379 1 97.19 87 VAL B C 1
ATOM 1723 O O . VAL B 1 87 ? 7.98 -13.062 3.16 1 97.19 87 VAL B O 1
ATOM 1726 N N . VAL B 1 88 ? 9.562 -14.062 1.897 1 96.81 88 VAL B N 1
ATOM 1727 C CA . VAL B 1 88 ? 9.211 -15.414 2.322 1 96.81 88 VAL B CA 1
ATOM 1728 C C . VAL B 1 88 ? 10.477 -16.188 2.689 1 96.81 88 VAL B C 1
ATOM 1730 O O . VAL B 1 88 ? 11.578 -15.805 2.287 1 96.81 88 VAL B O 1
ATOM 1733 N N . ASP B 1 89 ? 10.352 -17.234 3.441 1 94.62 89 ASP B N 1
ATOM 1734 C CA . ASP B 1 89 ? 11.492 -18.031 3.898 1 94.62 89 ASP B CA 1
ATOM 1735 C C . ASP B 1 89 ? 12.086 -18.844 2.754 1 94.62 89 ASP B C 1
ATOM 1737 O O . ASP B 1 89 ? 13.305 -19.062 2.705 1 94.62 89 ASP B O 1
ATOM 1741 N N . ASP B 1 90 ? 11.227 -19.359 1.912 1 95.19 90 ASP B N 1
ATOM 1742 C CA . ASP B 1 90 ? 11.617 -20.234 0.806 1 95.19 90 ASP B CA 1
ATOM 1743 C C . ASP B 1 90 ? 10.812 -19.906 -0.454 1 95.19 90 ASP B C 1
ATOM 1745 O O . ASP B 1 90 ? 9.688 -20.391 -0.619 1 95.19 90 ASP B O 1
ATOM 1749 N N . VAL B 1 91 ? 11.469 -19.172 -1.404 1 97.56 91 VAL B N 1
ATOM 1750 C CA . VAL B 1 91 ? 10.789 -18.688 -2.6 1 97.56 91 VAL B CA 1
ATOM 1751 C C . VAL B 1 91 ? 10.359 -19.875 -3.465 1 97.56 91 VAL B C 1
ATOM 1753 O O . VAL B 1 91 ? 9.25 -19.891 -3.99 1 97.56 91 VAL B O 1
ATOM 1756 N N . ARG B 1 92 ? 11.219 -20.844 -3.594 1 97 92 ARG B N 1
ATOM 1757 C CA . ARG B 1 92 ? 10.93 -21.984 -4.461 1 97 92 ARG B CA 1
ATOM 1758 C C . ARG B 1 92 ? 9.742 -22.781 -3.934 1 97 92 ARG B C 1
ATOM 1760 O O . ARG B 1 92 ? 8.867 -23.188 -4.703 1 97 92 ARG B O 1
ATOM 1767 N N . ALA B 1 93 ? 9.703 -22.969 -2.662 1 97.12 93 ALA B N 1
ATOM 1768 C CA . ALA B 1 93 ? 8.586 -23.672 -2.064 1 97.12 93 ALA B CA 1
ATOM 1769 C C . ALA B 1 93 ? 7.277 -22.906 -2.268 1 97.12 93 ALA B C 1
ATOM 1771 O O . ALA B 1 93 ? 6.246 -23.516 -2.598 1 97.12 93 ALA B O 1
ATOM 1772 N N . VAL B 1 94 ? 7.312 -21.625 -2.066 1 97.12 94 VAL B N 1
ATOM 1773 C CA . VAL B 1 94 ? 6.129 -20.781 -2.236 1 97.12 94 VAL B CA 1
ATOM 1774 C C . VAL B 1 94 ? 5.711 -20.766 -3.705 1 97.12 94 VAL B C 1
ATOM 1776 O O . VAL B 1 94 ? 4.52 -20.859 -4.016 1 97.12 94 VAL B O 1
ATOM 1779 N N . PHE B 1 95 ? 6.664 -20.672 -4.59 1 97.88 95 PHE B N 1
ATOM 1780 C CA . PHE B 1 95 ? 6.422 -20.734 -6.023 1 97.88 95 PHE B CA 1
ATOM 1781 C C . PHE B 1 95 ? 5.688 -22.016 -6.398 1 97.88 95 PHE B C 1
ATOM 1783 O O . PHE B 1 95 ? 4.645 -21.969 -7.055 1 97.88 95 PHE B O 1
ATOM 1790 N N . ASP B 1 96 ? 6.25 -23.156 -5.945 1 98.19 96 ASP B N 1
ATOM 1791 C CA . ASP B 1 96 ? 5.656 -24.438 -6.277 1 98.19 96 ASP B CA 1
ATOM 1792 C C . ASP B 1 96 ? 4.219 -24.531 -5.773 1 98.19 96 ASP B C 1
ATOM 1794 O O . ASP B 1 96 ? 3.328 -24.984 -6.5 1 98.19 96 ASP B O 1
ATOM 1798 N N . ARG B 1 97 ? 4.012 -24.078 -4.59 1 97.88 97 ARG B N 1
ATOM 1799 C CA . ARG B 1 97 ? 2.682 -24.109 -3.99 1 97.88 97 ARG B CA 1
ATOM 1800 C C . ARG B 1 97 ? 1.708 -23.234 -4.77 1 97.88 97 ARG B C 1
ATOM 1802 O O . ARG B 1 97 ? 0.599 -23.656 -5.094 1 97.88 97 ARG B O 1
ATOM 1809 N N . MET B 1 98 ? 2.107 -22.047 -5.055 1 98 98 MET B N 1
ATOM 1810 C CA . MET B 1 98 ? 1.234 -21.078 -5.734 1 98 98 MET B CA 1
ATOM 1811 C C . MET B 1 98 ? 0.992 -21.5 -7.18 1 98 98 MET B C 1
ATOM 1813 O O . MET B 1 98 ? -0.114 -21.344 -7.699 1 98 98 MET B O 1
ATOM 1817 N N . LYS B 1 99 ? 1.986 -22 -7.816 1 97.62 99 LYS B N 1
ATOM 1818 C CA . LYS B 1 99 ? 1.835 -22.5 -9.18 1 97.62 99 LYS B CA 1
ATOM 1819 C C . LYS B 1 99 ? 0.831 -23.641 -9.242 1 97.62 99 LYS B C 1
ATOM 1821 O O . LYS B 1 99 ? -0.019 -23.688 -10.133 1 97.62 99 LYS B O 1
ATOM 1826 N N . ALA B 1 100 ? 0.95 -24.531 -8.328 1 97.94 100 ALA B N 1
ATOM 1827 C CA . ALA B 1 100 ? 0.036 -25.672 -8.25 1 97.94 100 ALA B CA 1
ATOM 1828 C C . ALA B 1 100 ? -1.404 -25.203 -8.062 1 97.94 100 ALA B C 1
ATOM 1830 O O . ALA B 1 100 ? -2.346 -25.891 -8.453 1 97.94 100 ALA B O 1
ATOM 1831 N N . ARG B 1 101 ? -1.536 -24.031 -7.504 1 97.69 101 ARG B N 1
ATOM 1832 C CA . ARG B 1 101 ? -2.857 -23.469 -7.242 1 97.69 101 ARG B CA 1
ATOM 1833 C C . ARG B 1 101 ? -3.311 -22.578 -8.398 1 97.69 101 ARG B C 1
ATOM 1835 O O . ARG B 1 101 ? -4.34 -21.906 -8.297 1 97.69 101 ARG B O 1
ATOM 1842 N N . GLY B 1 102 ? -2.484 -22.453 -9.391 1 96.62 102 GLY B N 1
ATOM 1843 C CA . GLY B 1 102 ? -2.928 -21.797 -10.609 1 96.62 102 GLY B CA 1
ATOM 1844 C C . GLY B 1 102 ? -2.439 -20.359 -10.727 1 96.62 102 GLY B C 1
ATOM 1845 O O . GLY B 1 102 ? -2.9 -19.609 -11.594 1 96.62 102 GLY B O 1
ATOM 1846 N N . VAL B 1 103 ? -1.502 -19.938 -9.875 1 97.88 103 VAL B N 1
ATOM 1847 C CA . VAL B 1 103 ? -0.954 -18.594 -9.992 1 97.88 103 VAL B CA 1
ATOM 1848 C C . VAL B 1 103 ? -0.001 -18.531 -11.18 1 97.88 103 VAL B C 1
ATOM 1850 O O . VAL B 1 103 ? 0.826 -19.422 -11.375 1 97.88 103 VAL B O 1
ATOM 1853 N N . GLU B 1 104 ? -0.197 -17.562 -11.953 1 95.56 104 GLU B N 1
ATOM 1854 C CA . GLU B 1 104 ? 0.711 -17.312 -13.07 1 95.56 104 GLU B CA 1
ATOM 1855 C C . GLU B 1 104 ? 1.86 -16.391 -12.648 1 95.56 104 GLU B C 1
ATOM 1857 O O . GLU B 1 104 ? 1.636 -15.266 -12.211 1 95.56 104 GLU B O 1
ATOM 1862 N N . PHE B 1 105 ? 3.027 -16.875 -12.875 1 98.12 105 PHE B N 1
ATOM 1863 C CA . PHE B 1 105 ? 4.223 -16.109 -12.539 1 98.12 105 PHE B CA 1
ATOM 1864 C C . PHE B 1 105 ? 4.773 -15.398 -13.773 1 98.12 105 PHE B C 1
ATOM 1866 O O . PHE B 1 105 ? 4.809 -15.977 -14.859 1 98.12 105 PHE B O 1
ATOM 1873 N N . THR B 1 106 ? 5.129 -14.172 -13.609 1 97.81 106 THR B N 1
ATOM 1874 C CA . THR B 1 106 ? 5.746 -13.398 -14.68 1 97.81 106 THR B CA 1
ATOM 1875 C C . THR B 1 106 ? 7.254 -13.625 -14.711 1 97.81 106 THR B C 1
ATOM 1877 O O . THR B 1 106 ? 7.906 -13.352 -15.719 1 97.81 106 THR B O 1
ATOM 1880 N N . GLN B 1 107 ? 7.828 -14.031 -13.641 1 97.75 107 GLN B N 1
ATOM 1881 C CA . GLN B 1 107 ? 9.219 -14.445 -13.5 1 97.75 107 GLN B CA 1
ATOM 1882 C C . GLN B 1 107 ? 9.344 -15.625 -12.539 1 97.75 107 GLN B C 1
ATOM 1884 O O . GLN B 1 107 ? 8.969 -15.516 -11.367 1 97.75 107 GLN B O 1
ATOM 1889 N N . GLU B 1 108 ? 9.906 -16.672 -13.039 1 97.69 108 GLU B N 1
ATOM 1890 C CA . GLU B 1 108 ? 10.164 -17.828 -12.18 1 97.69 108 GLU B CA 1
ATOM 1891 C C . GLU B 1 108 ? 11.336 -17.562 -11.242 1 97.69 108 GLU B C 1
ATOM 1893 O O . GLU B 1 108 ? 12.102 -16.625 -11.438 1 97.69 108 GLU B O 1
ATOM 1898 N N . PRO B 1 109 ? 11.445 -18.422 -10.156 1 97.38 109 PRO B N 1
ATOM 1899 C CA . PRO B 1 109 ? 12.547 -18.188 -9.219 1 97.38 109 PRO B CA 1
ATOM 1900 C C . PRO B 1 109 ? 13.914 -18.188 -9.891 1 97.38 109 PRO B C 1
ATOM 1902 O O . PRO B 1 109 ? 14.219 -19.094 -10.68 1 97.38 109 PRO B O 1
ATOM 1905 N N . VAL B 1 110 ? 14.578 -17.188 -9.617 1 95 110 VAL B N 1
ATOM 1906 C CA . VAL B 1 110 ? 15.93 -17.062 -10.156 1 95 110 VAL B CA 1
ATOM 1907 C C . VAL B 1 110 ? 16.906 -16.75 -9.023 1 95 110 VAL B C 1
ATOM 1909 O O . VAL B 1 110 ? 16.609 -15.945 -8.141 1 95 110 VAL B O 1
ATOM 1912 N N . ALA B 1 111 ? 17.969 -17.422 -9.039 1 90.38 111 ALA B N 1
ATOM 1913 C CA . ALA B 1 111 ? 19.062 -17.141 -8.094 1 90.38 111 ALA B CA 1
ATOM 1914 C C . ALA B 1 111 ? 20.016 -16.094 -8.664 1 90.38 111 ALA B C 1
ATOM 1916 O O . ALA B 1 111 ? 20.562 -16.281 -9.758 1 90.38 111 ALA B O 1
ATOM 1917 N N . ARG B 1 112 ? 20.125 -14.969 -8.078 1 82.31 112 ARG B N 1
ATOM 1918 C CA . ARG B 1 112 ? 21.062 -13.93 -8.477 1 82.31 112 ARG B CA 1
ATOM 1919 C C . ARG B 1 112 ? 21.859 -13.422 -7.273 1 82.31 112 ARG B C 1
ATOM 1921 O O . ARG B 1 112 ? 21.281 -12.883 -6.328 1 82.31 112 ARG B O 1
ATOM 1928 N N . PHE B 1 113 ? 23.172 -13.57 -7.336 1 82.38 113 PHE B N 1
ATOM 1929 C CA . PHE B 1 113 ? 24.094 -13.047 -6.324 1 82.38 113 PHE B CA 1
ATOM 1930 C C . PHE B 1 113 ? 23.672 -13.508 -4.934 1 82.38 113 PHE B C 1
ATOM 1932 O O . PHE B 1 113 ? 23.672 -12.719 -3.986 1 82.38 113 PHE B O 1
ATOM 1939 N N . GLY B 1 114 ? 23.125 -14.688 -4.84 1 84.06 114 GLY B N 1
ATOM 1940 C CA . GLY B 1 114 ? 22.828 -15.266 -3.543 1 84.06 114 GLY B CA 1
ATOM 1941 C C . GLY B 1 114 ? 21.391 -15.047 -3.107 1 84.06 114 GLY B C 1
ATOM 1942 O O . GLY B 1 114 ? 20.984 -15.492 -2.033 1 84.06 114 GLY B O 1
ATOM 1943 N N . SER B 1 115 ? 20.719 -14.25 -3.846 1 88.19 115 SER B N 1
ATOM 1944 C CA . SER B 1 115 ? 19.312 -14.055 -3.514 1 88.19 115 SER B CA 1
ATOM 1945 C C . SER B 1 115 ? 18.406 -14.766 -4.512 1 88.19 115 SER B C 1
ATOM 1947 O O . SER B 1 115 ? 18.797 -14.992 -5.66 1 88.19 115 SER B O 1
ATOM 1949 N N . VAL B 1 116 ? 17.281 -15.32 -4.035 1 95.75 116 VAL B N 1
ATOM 1950 C CA . VAL B 1 116 ? 16.266 -15.93 -4.895 1 95.75 116 VAL B CA 1
ATOM 1951 C C . VAL B 1 116 ? 15.008 -15.07 -4.895 1 95.75 116 VAL B C 1
ATOM 1953 O O . VAL B 1 116 ? 14.523 -14.672 -3.832 1 95.75 116 VAL B O 1
ATOM 1956 N N . ASP B 1 117 ? 14.547 -14.719 -6.066 1 97.44 117 ASP B N 1
ATOM 1957 C CA . ASP B 1 117 ? 13.305 -13.953 -6.141 1 97.44 117 ASP B CA 1
ATOM 1958 C C . ASP B 1 117 ? 12.43 -14.438 -7.297 1 97.44 117 ASP B C 1
ATOM 1960 O O . ASP B 1 117 ? 12.898 -15.172 -8.164 1 97.44 117 ASP B O 1
ATOM 1964 N N . ALA B 1 118 ? 11.203 -14.188 -7.289 1 98.19 118 ALA B N 1
ATOM 1965 C CA . ALA B 1 118 ? 10.188 -14.469 -8.297 1 98.19 118 ALA B CA 1
ATOM 1966 C C . ALA B 1 118 ? 9.156 -13.344 -8.367 1 98.19 118 ALA B C 1
ATOM 1968 O O . ALA B 1 118 ? 9.141 -12.461 -7.504 1 98.19 118 ALA B O 1
ATOM 1969 N N . SER B 1 119 ? 8.406 -13.305 -9.406 1 98.44 119 SER B N 1
ATOM 1970 C CA . SER B 1 119 ? 7.383 -12.273 -9.539 1 98.44 119 SER B CA 1
ATOM 1971 C C . SER B 1 119 ? 6.086 -12.844 -10.086 1 98.44 119 SER B C 1
ATOM 1973 O O . SER B 1 119 ? 6.105 -13.789 -10.883 1 98.44 119 SER B O 1
ATOM 1975 N N . PHE B 1 120 ? 4.957 -12.281 -9.656 1 98.5 120 PHE B N 1
ATOM 1976 C CA . PHE B 1 120 ? 3.643 -12.648 -10.172 1 98.5 120 PHE B CA 1
ATOM 1977 C C . PHE B 1 120 ? 2.697 -11.453 -10.141 1 98.5 120 PHE B C 1
ATOM 1979 O O . PHE B 1 120 ? 3.053 -10.391 -9.625 1 98.5 120 PHE B O 1
ATOM 1986 N N . ARG B 1 121 ? 1.575 -11.656 -10.727 1 97.75 121 ARG B N 1
ATOM 1987 C CA . ARG B 1 121 ? 0.516 -10.648 -10.695 1 97.75 121 ARG B CA 1
ATOM 1988 C C . ARG B 1 121 ? -0.765 -11.219 -10.102 1 97.75 121 ARG B C 1
ATOM 1990 O O . ARG B 1 121 ? -1.079 -12.398 -10.297 1 97.75 121 ARG B O 1
ATOM 1997 N N . ASP B 1 122 ? -1.454 -10.383 -9.367 1 98.5 122 ASP B N 1
ATOM 1998 C CA . ASP B 1 122 ? -2.805 -10.789 -9 1 98.5 122 ASP B CA 1
ATOM 1999 C C . ASP B 1 122 ? -3.762 -10.672 -10.18 1 98.5 122 ASP B C 1
ATOM 2001 O O . ASP B 1 122 ? -3.383 -10.18 -11.242 1 98.5 122 ASP B O 1
ATOM 2005 N N . PRO B 1 123 ? -4.984 -11.109 -10.125 1 98.06 123 PRO B N 1
ATOM 2006 C CA . PRO B 1 123 ? -5.883 -11.148 -11.273 1 98.06 123 PRO B CA 1
ATOM 2007 C C . PRO B 1 123 ? -6.191 -9.766 -11.836 1 98.06 123 PRO B C 1
ATOM 2009 O O . PRO B 1 123 ? -6.59 -9.641 -13 1 98.06 123 PRO B O 1
ATOM 2012 N N . SER B 1 124 ? -6.047 -8.719 -11.047 1 98.38 124 SER B N 1
ATOM 2013 C CA . SER B 1 124 ? -6.344 -7.355 -11.484 1 98.38 124 SER B CA 1
ATOM 2014 C C . SER B 1 124 ? -5.168 -6.746 -12.242 1 98.38 124 SER B C 1
ATOM 2016 O O . SER B 1 124 ? -5.332 -5.766 -12.969 1 98.38 124 SER B O 1
ATOM 2018 N N . GLY B 1 125 ? -3.963 -7.238 -11.969 1 97.94 125 GLY B N 1
ATOM 2019 C CA . GLY B 1 125 ? -2.777 -6.715 -12.633 1 97.94 125 GLY B CA 1
ATOM 2020 C C . GLY B 1 125 ? -1.747 -6.168 -11.656 1 97.94 125 GLY B C 1
ATOM 2021 O O . GLY B 1 125 ? -0.663 -5.746 -12.07 1 97.94 125 GLY B O 1
ATOM 2022 N N . ASN B 1 126 ? -2.035 -6.164 -10.352 1 98.38 126 ASN B N 1
ATOM 2023 C CA . ASN B 1 126 ? -1.042 -5.738 -9.375 1 98.38 126 ASN B CA 1
ATOM 2024 C C . ASN B 1 126 ? 0.161 -6.676 -9.352 1 98.38 126 ASN B C 1
ATOM 2026 O O . ASN B 1 126 ? 0 -7.895 -9.266 1 98.38 126 ASN B O 1
ATOM 2030 N N . GLY B 1 127 ? 1.356 -6.082 -9.398 1 98.12 127 GLY B N 1
ATOM 2031 C CA . GLY B 1 127 ? 2.566 -6.887 -9.461 1 98.12 127 GLY B CA 1
ATOM 2032 C C . GLY B 1 127 ? 3.205 -7.105 -8.102 1 98.12 127 GLY B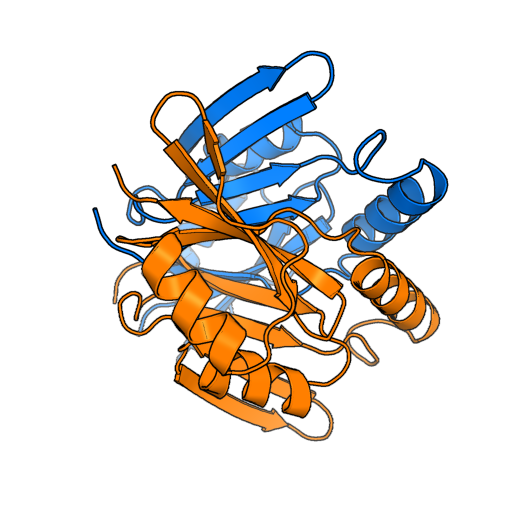 C 1
ATOM 2033 O O . GLY B 1 127 ? 3.32 -6.168 -7.305 1 98.12 127 GLY B O 1
ATOM 2034 N N . TRP B 1 128 ? 3.602 -8.344 -7.832 1 98.62 128 TRP B N 1
ATOM 2035 C CA . TRP B 1 128 ? 4.289 -8.727 -6.605 1 98.62 128 TRP B CA 1
ATOM 2036 C C . TRP B 1 128 ? 5.691 -9.25 -6.906 1 98.62 128 TRP B C 1
ATOM 2038 O O . TRP B 1 128 ? 5.887 -10.008 -7.859 1 98.62 128 TRP B O 1
ATOM 2048 N N . LYS B 1 129 ? 6.605 -8.781 -6.129 1 98.25 129 LYS B N 1
ATOM 2049 C CA . LYS B 1 129 ? 7.922 -9.406 -6.062 1 98.25 129 LYS B CA 1
ATOM 2050 C C . LYS B 1 129 ? 8.055 -10.273 -4.809 1 98.25 129 LYS B C 1
ATOM 2052 O O . LYS B 1 129 ? 7.758 -9.82 -3.703 1 98.25 129 LYS B O 1
ATOM 2057 N N . LEU B 1 130 ? 8.398 -11.5 -5.004 1 97.5 130 LEU B N 1
ATOM 2058 C CA . LEU B 1 130 ? 8.719 -12.422 -3.922 1 97.5 130 LEU B CA 1
ATOM 2059 C C . LEU B 1 130 ? 10.227 -12.484 -3.686 1 97.5 130 LEU B C 1
ATOM 2061 O O . LEU B 1 130 ? 11 -12.688 -4.625 1 97.5 130 LEU B O 1
ATOM 2065 N N . VAL B 1 131 ? 10.555 -12.273 -2.43 1 96.81 131 VAL B N 1
ATOM 2066 C CA . VAL B 1 131 ? 11.977 -12.281 -2.105 1 96.81 131 VAL B CA 1
ATOM 2067 C C . VAL B 1 131 ? 12.242 -13.266 -0.967 1 96.81 131 VAL B C 1
ATOM 2069 O O . VAL B 1 131 ? 11.453 -13.352 -0.021 1 96.81 131 VAL B O 1
ATOM 2072 N N . GLN B 1 132 ? 13.391 -13.93 -1.072 1 95.62 132 GLN B N 1
ATOM 2073 C CA . GLN B 1 132 ? 13.781 -14.891 -0.041 1 95.62 132 GLN B CA 1
ATOM 2074 C C . GLN B 1 132 ? 14.43 -14.188 1.148 1 95.62 132 GLN B C 1
ATOM 2076 O O . GLN B 1 132 ? 15.32 -13.352 0.974 1 95.62 132 GLN B O 1
ATOM 2081 N N . ALA B 1 133 ? 13.938 -14.531 2.309 1 87.25 133 ALA B N 1
ATOM 2082 C CA . ALA B 1 133 ? 14.523 -13.984 3.529 1 87.25 133 ALA B CA 1
ATOM 2083 C C . ALA B 1 133 ? 15.984 -14.398 3.672 1 87.25 133 ALA B C 1
ATOM 2085 O O . ALA B 1 133 ? 16.359 -15.516 3.299 1 87.25 133 ALA B O 1
ATOM 2086 N N . ARG B 1 134 ? 16.844 -13.469 4.074 1 76.38 134 ARG B N 1
ATOM 2087 C CA . ARG B 1 134 ? 18.234 -13.82 4.328 1 76.38 134 ARG B CA 1
ATOM 2088 C C . ARG B 1 134 ? 18.438 -14.273 5.77 1 76.38 134 ARG B C 1
ATOM 2090 O O . ARG B 1 134 ? 17.719 -13.828 6.668 1 76.38 134 ARG B O 1
#

InterPro domains:
  IPR004360 Glyoxalase/fosfomycin resistance/dioxygenase domain [PF00903] (7-129)
  IPR029068 Glyoxalase/Bleomycin resistance protein/Dihydroxybiphenyl dioxygenase [G3DSA:3.10.180.10] (2-134)
  IPR029068 Glyoxalase/Bleomycin resistance protein/Dihydroxybiphenyl dioxygenase [SSF54593] (2-133)
  IPR037523 Vicinal oxygen chelate (VOC), core domain [PS51819] (4-133)

Sequence (268 aa):
MSQGVQVIGLYVHDQDEALAFYTEKVGFRVHTDARNGNYRWLTVQHPDQPSFQLGLFVPGPPTVDEATAQTLREAVAKGAMPPLVMVVDDVRAVFDRMKARGVEFTQEPVARFGSVDASFRDPSGNGWKLVQARMSQGVQVIGLYVHDQDEALAFYTEKVGFRVHTDARNGNYRWLTVQHPDQPSFQLGLFVPGPPTVDEATAQTLREAVAKGAMPPLVMVVDDVRAVFDRMKARGVEFTQEPVARFGSVDASFRDPSGNGWKLVQAR

Nearest PDB structures (foldseek):
  5umw-assembly3_D  TM=9.424E-01  e=1.989E-16  Streptomyces sp. CB03234
  6cky-assembly1_B  TM=9.257E-01  e=7.662E-16  Streptomyces uncialis
  5umw-assembly2_B  TM=9.316E-01  e=1.201E-15  Streptomyces sp. CB03234
  4g6x-assembly1_A-2  TM=8.334E-01  e=2.502E-12  Catenulispora acidiphila DSM 44928
  4n04-assembly1_A  TM=7.567E-01  e=5.074E-05  Catenulispora acidiphila DSM 44928

Radius of gyration: 18.07 Å; Cα contacts (8 Å, |Δi|>4): 597; chains: 2; bounding box: 49×48×42 Å

Foldseek 3Di:
DDDDAAEDEDEFADPVLLQCCCVVQQNWAWDDWDDDVVFTFTWTGRPVCNRHIYTYGQDDPPVDHPVVSVVSLVCQQQQNDDEAEDEDADAQVSQVRNVVVPFDWPADWDDDPRWTKTKGARPSRHIYIYTHDD/DDDDAAEDEDEFADQVLLQCCCVVQQNWAWDDWDDDVVFTFTWTGHPVCNRHIYTYGQDDPPVDHPVVSVVSLVCQQQQVDDEAEDEDADAQVSQVRNVVVPFDWPADWDDDPRWTKTKGARPSRHIYIYTHDD